Protein AF-N6UUM6-F1 (afdb_monomer_lite)

Sequence (187 aa):
MPLKVKNLVELRNMYAELSRGDLILNSNNFVNPSQNYATLEAERIALGEKILAKNYAPLAQEFLKKGCPKCLRSKMWTLILGADVKPVQIAHFDSLKQNVLQYDLMIDKLIIKDINLTASNDDQYFVFEDVLYQVMMCFSRDSDILKQLPNQPAFLQVGLKGRPNTAENTLVFPPSGVIPFHGFTMY

Structure (mmCIF, N/CA/C/O backbone):
data_AF-N6UUM6-F1
#
_entry.id   AF-N6UUM6-F1
#
loop_
_atom_site.group_PDB
_atom_site.id
_atom_site.type_symbol
_atom_site.label_atom_id
_atom_site.label_alt_id
_atom_site.label_comp_id
_atom_site.label_asym_id
_atom_site.label_entity_id
_atom_site.label_seq_id
_atom_site.pdbx_PDB_ins_code
_atom_site.Cartn_x
_atom_site.Cartn_y
_atom_site.Cartn_z
_atom_site.occupancy
_atom_site.B_iso_or_equiv
_atom_site.auth_seq_id
_atom_site.auth_comp_id
_atom_site.auth_asym_id
_atom_site.auth_atom_id
_atom_site.pdbx_PDB_model_num
ATOM 1 N N . MET A 1 1 ? 5.215 -12.882 17.646 1.00 45.41 1 MET A N 1
ATOM 2 C CA . MET A 1 1 ? 6.443 -13.594 17.220 1.00 45.41 1 MET A CA 1
ATOM 3 C C . MET A 1 1 ? 7.149 -12.756 16.165 1.00 45.41 1 MET A C 1
ATOM 5 O O . MET A 1 1 ? 6.448 -12.299 15.267 1.00 45.41 1 MET A O 1
ATOM 9 N N . PRO A 1 2 ? 8.470 -12.527 16.254 1.00 52.94 2 PRO A N 1
ATOM 10 C CA . PRO A 1 2 ? 9.203 -11.863 15.181 1.00 52.94 2 PRO A CA 1
ATOM 11 C C . PRO A 1 2 ? 9.117 -12.715 13.907 1.00 52.94 2 PRO A C 1
ATOM 13 O O . PRO A 1 2 ? 9.275 -13.935 13.961 1.00 52.94 2 PRO A O 1
ATOM 16 N N . LEU A 1 3 ? 8.817 -12.077 12.773 1.00 56.06 3 LEU A N 1
ATOM 17 C CA . LEU A 1 3 ? 8.861 -12.718 11.459 1.00 56.06 3 LEU A CA 1
ATOM 18 C C . LEU A 1 3 ? 10.250 -13.345 11.275 1.00 56.06 3 LEU A C 1
ATOM 20 O O . LEU A 1 3 ? 11.259 -12.716 11.591 1.00 56.06 3 LEU A O 1
ATOM 24 N N . LYS A 1 4 ? 10.323 -14.587 10.785 1.00 77.88 4 LYS A N 1
ATOM 25 C CA . LYS A 1 4 ? 11.609 -15.228 10.486 1.00 77.88 4 LYS A CA 1
ATOM 26 C C . LYS A 1 4 ? 12.225 -14.530 9.271 1.00 77.88 4 LYS A C 1
ATOM 28 O O . LYS A 1 4 ? 11.899 -14.858 8.133 1.00 77.88 4 LYS A O 1
ATOM 33 N N . VAL A 1 5 ? 13.079 -13.544 9.520 1.00 83.56 5 VAL A N 1
ATOM 34 C CA . VAL A 1 5 ? 13.786 -12.801 8.472 1.00 83.56 5 VAL A CA 1
ATOM 35 C C . VAL A 1 5 ? 15.093 -13.517 8.149 1.00 83.56 5 VAL A C 1
ATOM 37 O O . VAL A 1 5 ? 15.800 -13.970 9.048 1.00 83.56 5 VAL A O 1
ATOM 40 N N . LYS A 1 6 ? 15.400 -13.631 6.854 1.00 90.50 6 LYS A N 1
ATOM 41 C CA . LYS A 1 6 ? 16.667 -14.194 6.383 1.00 90.50 6 LYS A CA 1
ATOM 42 C C . LYS A 1 6 ? 17.833 -13.320 6.835 1.00 90.50 6 LYS A C 1
ATOM 44 O O . LYS A 1 6 ? 17.758 -12.095 6.741 1.00 90.50 6 LYS A O 1
ATOM 49 N N . ASN A 1 7 ? 18.921 -13.938 7.278 1.00 92.50 7 ASN A N 1
ATOM 50 C CA . ASN A 1 7 ? 20.154 -13.206 7.552 1.00 92.50 7 ASN A CA 1
ATOM 51 C C . ASN A 1 7 ? 20.833 -12.762 6.239 1.00 92.50 7 ASN A C 1
ATOM 53 O O . ASN A 1 7 ? 20.462 -13.179 5.140 1.00 92.50 7 ASN A O 1
ATOM 57 N N . LEU A 1 8 ? 21.856 -11.911 6.341 1.00 91.50 8 LEU A N 1
ATOM 58 C CA . LEU A 1 8 ? 22.534 -11.361 5.164 1.00 91.50 8 LEU A CA 1
ATOM 59 C C . LEU A 1 8 ? 23.153 -12.442 4.260 1.00 91.50 8 LEU A C 1
ATOM 61 O O . LEU A 1 8 ? 23.159 -12.288 3.041 1.00 91.50 8 LEU A O 1
ATOM 65 N N . VAL A 1 9 ? 23.669 -13.530 4.836 1.00 94.12 9 VAL A N 1
ATOM 66 C CA . VAL A 1 9 ? 24.275 -14.637 4.078 1.00 94.12 9 VAL A CA 1
ATOM 67 C C . VAL A 1 9 ? 23.201 -15.387 3.294 1.00 94.12 9 VAL A C 1
ATOM 69 O O . VAL A 1 9 ? 23.357 -15.626 2.099 1.00 94.12 9 VAL A O 1
ATOM 72 N N . GLU A 1 10 ? 22.076 -15.686 3.937 1.00 94.12 10 GLU A N 1
ATOM 73 C CA . GLU A 1 10 ? 20.916 -16.307 3.298 1.00 94.12 10 GLU A CA 1
ATOM 74 C C . GLU A 1 10 ? 20.353 -15.430 2.171 1.00 94.12 10 GLU A C 1
ATOM 76 O O . GLU A 1 10 ? 20.007 -15.951 1.112 1.00 94.12 10 GLU A O 1
ATOM 81 N N . LEU A 1 11 ? 20.305 -14.106 2.360 1.00 90.88 11 LEU A N 1
ATOM 82 C CA . LEU A 1 11 ? 19.885 -13.162 1.320 1.00 90.88 11 LEU A CA 1
ATOM 83 C C . LEU A 1 11 ? 20.863 -13.125 0.141 1.00 90.88 11 LEU A C 1
ATOM 85 O O . LEU A 1 11 ? 20.421 -13.156 -1.003 1.00 90.88 11 LEU A O 1
ATOM 89 N N . ARG A 1 12 ? 22.178 -13.103 0.392 1.00 89.69 12 ARG A N 1
ATOM 90 C CA . ARG A 1 12 ? 23.196 -13.153 -0.674 1.00 89.69 12 ARG A CA 1
ATOM 91 C C . ARG A 1 12 ? 23.101 -14.434 -1.495 1.00 89.69 12 ARG A C 1
ATOM 93 O O . ARG A 1 12 ? 23.202 -14.368 -2.712 1.00 89.69 12 ARG A O 1
ATOM 100 N N . ASN A 1 13 ? 22.867 -15.570 -0.842 1.00 91.88 13 ASN A N 1
ATOM 101 C CA . ASN A 1 13 ? 22.680 -16.845 -1.531 1.00 91.88 13 ASN A CA 1
ATOM 102 C C . ASN A 1 13 ? 21.373 -16.865 -2.332 1.00 91.88 13 ASN A C 1
ATOM 104 O O . ASN A 1 13 ? 21.352 -17.350 -3.459 1.00 91.88 13 ASN A O 1
ATOM 108 N N . MET A 1 14 ? 20.293 -16.319 -1.766 1.00 90.12 14 MET A N 1
ATOM 109 C CA . MET A 1 14 ? 18.994 -16.243 -2.435 1.00 90.12 14 MET A CA 1
ATOM 110 C C . MET A 1 14 ? 19.005 -15.318 -3.658 1.00 90.12 14 MET A C 1
ATOM 112 O O . MET A 1 14 ? 18.281 -15.594 -4.606 1.00 90.12 14 MET A O 1
ATOM 116 N N . TYR A 1 15 ? 19.797 -14.243 -3.622 1.00 86.88 15 TYR A N 1
ATOM 117 C CA . TYR A 1 15 ? 19.885 -13.230 -4.677 1.00 86.88 15 TYR A CA 1
ATOM 118 C C . TYR A 1 15 ? 21.262 -13.193 -5.355 1.00 86.88 15 TYR A C 1
ATOM 120 O O . TYR A 1 15 ? 21.732 -12.128 -5.769 1.00 86.88 15 TYR A O 1
ATOM 128 N N . ALA A 1 16 ? 21.933 -14.342 -5.468 1.00 88.88 16 ALA A N 1
ATOM 129 C CA . ALA A 1 16 ? 23.257 -14.446 -6.087 1.00 88.88 16 ALA A CA 1
ATOM 130 C C . ALA A 1 16 ? 23.265 -13.928 -7.538 1.00 88.88 16 ALA A C 1
ATOM 132 O O . ALA A 1 16 ? 24.278 -13.431 -8.035 1.00 88.88 16 ALA A O 1
ATOM 133 N N . GLU A 1 17 ? 22.115 -13.969 -8.214 1.00 84.88 17 GLU A N 1
ATOM 134 C CA . GLU A 1 17 ? 21.938 -13.442 -9.560 1.00 84.88 17 GLU A CA 1
ATOM 135 C C . GLU A 1 17 ? 22.133 -11.923 -9.675 1.00 84.88 17 GLU A C 1
ATOM 137 O O . GLU A 1 17 ? 22.404 -11.435 -10.777 1.00 84.88 17 GLU A O 1
ATOM 142 N N . LEU A 1 18 ? 22.014 -11.181 -8.566 1.00 83.12 18 LEU A N 1
ATOM 143 C CA . LEU A 1 18 ? 22.265 -9.737 -8.522 1.00 83.12 18 LEU A CA 1
ATOM 144 C C . LEU A 1 18 ? 23.763 -9.411 -8.552 1.00 83.12 18 LEU A C 1
ATOM 146 O O . LEU A 1 18 ? 24.144 -8.310 -8.939 1.00 83.12 18 LEU A O 1
ATOM 150 N N . SER A 1 19 ? 24.630 -10.365 -8.204 1.00 82.19 19 SER A N 1
ATOM 151 C CA . SER A 1 19 ? 26.088 -10.181 -8.203 1.00 82.19 19 SER A CA 1
ATOM 152 C C . SER A 1 19 ? 26.726 -10.282 -9.595 1.00 82.19 19 SER A C 1
ATOM 154 O O . SER A 1 19 ? 27.943 -10.179 -9.716 1.00 82.19 19 SER A O 1
ATOM 156 N N . ARG A 1 20 ? 25.930 -10.459 -10.659 1.00 81.56 20 ARG A N 1
ATOM 157 C CA . ARG A 1 20 ? 26.410 -10.638 -12.044 1.00 81.56 20 ARG A CA 1
ATOM 158 C C . ARG A 1 20 ? 26.924 -9.360 -12.721 1.00 81.56 20 ARG A C 1
ATOM 160 O O . ARG A 1 20 ? 27.391 -9.431 -13.850 1.00 81.56 20 ARG A O 1
ATOM 167 N N . GLY A 1 21 ? 26.845 -8.209 -12.052 1.00 73.31 21 GLY A N 1
ATOM 168 C CA . GLY A 1 21 ? 27.275 -6.921 -12.611 1.00 73.31 21 GLY A CA 1
ATOM 169 C C . GLY A 1 21 ? 26.275 -6.296 -13.590 1.00 73.31 21 GLY A C 1
ATOM 170 O O . GLY A 1 21 ? 26.618 -5.348 -14.292 1.00 73.31 21 GLY A O 1
ATOM 171 N N . ASP A 1 22 ? 25.043 -6.811 -13.633 1.00 77.56 22 ASP A N 1
ATOM 172 C CA . ASP A 1 22 ? 23.961 -6.238 -14.431 1.00 77.56 22 ASP A CA 1
ATOM 173 C C . ASP A 1 22 ? 23.650 -4.800 -13.986 1.00 77.56 22 ASP A C 1
ATOM 175 O O . ASP A 1 22 ? 23.674 -4.472 -12.797 1.00 77.56 22 ASP A O 1
ATOM 179 N N . LEU A 1 23 ? 23.279 -3.944 -14.942 1.00 77.94 23 LEU A N 1
ATOM 180 C CA . LEU A 1 23 ? 22.797 -2.602 -14.632 1.00 77.94 23 LEU A CA 1
ATOM 181 C C . LEU A 1 23 ? 21.469 -2.671 -13.862 1.00 77.94 23 LEU A C 1
ATOM 183 O O . LEU A 1 23 ? 20.511 -3.329 -14.280 1.00 77.94 23 LEU A O 1
ATOM 187 N N . ILE A 1 24 ? 21.414 -1.949 -12.744 1.00 82.62 24 ILE A N 1
ATOM 188 C CA . ILE A 1 24 ? 20.246 -1.829 -11.870 1.00 82.62 24 ILE A CA 1
ATOM 189 C C . ILE A 1 24 ? 19.796 -0.370 -11.875 1.00 82.62 24 ILE A C 1
ATOM 191 O O . ILE A 1 24 ? 20.602 0.547 -11.698 1.00 82.62 24 ILE A O 1
ATOM 195 N N . LEU A 1 25 ? 18.496 -0.151 -12.070 1.00 79.62 25 LEU A N 1
ATOM 196 C CA . LEU A 1 25 ? 17.924 1.191 -12.092 1.00 79.62 25 LEU A CA 1
ATOM 197 C C . LEU A 1 25 ? 18.061 1.849 -10.708 1.00 79.62 25 LEU A C 1
ATOM 199 O O . LEU A 1 25 ? 17.628 1.274 -9.711 1.00 79.62 25 LEU A O 1
ATOM 203 N N . ASN A 1 26 ? 18.598 3.071 -10.661 1.00 66.38 26 ASN A N 1
ATOM 204 C CA . ASN A 1 26 ? 18.931 3.816 -9.434 1.00 66.38 26 ASN A CA 1
ATOM 205 C C . ASN A 1 26 ? 20.018 3.172 -8.546 1.00 66.38 26 ASN A C 1
ATOM 207 O O . ASN A 1 26 ? 20.133 3.538 -7.379 1.00 66.38 26 ASN A O 1
ATOM 211 N N . SER A 1 27 ? 20.826 2.235 -9.060 1.00 63.81 27 SER A N 1
ATOM 212 C CA . SER A 1 27 ? 22.074 1.877 -8.374 1.00 63.81 27 SER A CA 1
ATOM 213 C C . SER A 1 27 ? 23.046 3.045 -8.507 1.00 63.81 27 SER A C 1
ATOM 215 O O . SER A 1 27 ? 23.230 3.550 -9.615 1.00 63.81 27 SER A O 1
ATOM 217 N N . ASN A 1 28 ? 23.671 3.466 -7.403 1.00 54.34 28 ASN A N 1
ATOM 218 C CA . ASN A 1 28 ? 24.700 4.514 -7.348 1.00 54.34 28 ASN A CA 1
ATOM 219 C C . ASN A 1 28 ? 26.004 4.060 -8.036 1.00 54.34 28 ASN A C 1
ATOM 221 O O . ASN A 1 28 ? 27.083 4.078 -7.447 1.00 54.34 28 ASN A O 1
ATOM 225 N N . ASN A 1 29 ? 25.916 3.583 -9.275 1.00 54.12 29 ASN A N 1
ATOM 226 C CA . ASN A 1 29 ? 27.075 3.192 -10.049 1.00 54.12 29 ASN A CA 1
ATOM 227 C C . ASN A 1 29 ? 27.743 4.479 -10.538 1.00 54.12 29 ASN A C 1
ATOM 229 O O . ASN A 1 29 ? 27.173 5.219 -11.335 1.00 54.12 29 ASN A O 1
ATOM 233 N N . PHE A 1 30 ? 28.968 4.720 -10.071 1.00 49.69 30 PHE A N 1
ATOM 234 C CA . PHE A 1 30 ? 29.875 5.816 -10.445 1.00 49.69 30 PHE A CA 1
ATOM 235 C C . PHE A 1 30 ? 30.307 5.798 -11.932 1.00 49.69 30 PHE A C 1
ATOM 237 O O . PHE A 1 30 ? 31.363 6.314 -12.291 1.00 49.69 30 PHE A O 1
ATOM 244 N N . VAL A 1 31 ? 29.521 5.183 -12.817 1.00 52.44 31 VAL A N 1
ATOM 245 C CA . VAL A 1 31 ? 29.827 5.001 -14.236 1.00 52.44 31 VAL A CA 1
ATOM 246 C C . VAL A 1 31 ? 28.976 5.985 -15.036 1.00 52.44 31 VAL 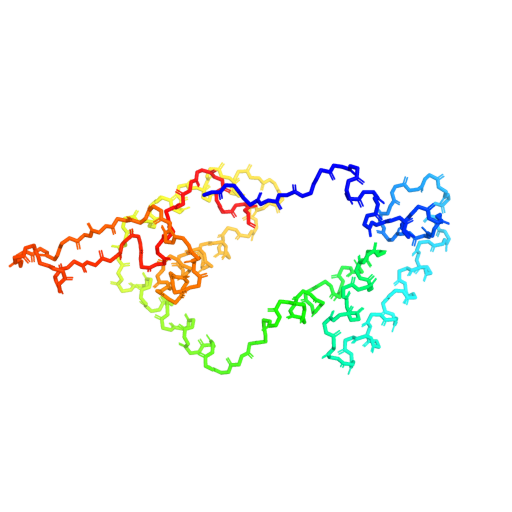A C 1
ATOM 248 O O . VAL A 1 31 ? 27.782 5.766 -15.200 1.00 52.44 31 VAL A O 1
ATOM 251 N N . ASN A 1 32 ? 29.600 7.084 -15.480 1.00 52.38 32 ASN A N 1
ATOM 252 C CA . ASN A 1 32 ? 29.094 8.106 -16.415 1.00 52.38 32 ASN A CA 1
ATOM 253 C C . ASN A 1 32 ? 27.551 8.242 -16.499 1.00 52.38 32 ASN A C 1
ATOM 255 O O . ASN A 1 32 ? 26.918 7.638 -17.371 1.00 52.38 32 ASN A O 1
ATOM 259 N N . PRO A 1 33 ? 26.941 9.082 -15.637 1.00 53.06 33 PRO A N 1
ATOM 260 C CA . PRO A 1 33 ? 25.487 9.159 -15.446 1.00 53.06 33 PRO A CA 1
ATOM 261 C C . PRO A 1 33 ? 24.658 9.609 -16.659 1.00 53.06 33 PRO A C 1
ATOM 263 O O . PRO A 1 33 ? 23.440 9.457 -16.651 1.00 53.06 33 PRO A O 1
ATOM 266 N N . SER A 1 34 ? 25.266 10.203 -17.688 1.00 55.53 34 SER A N 1
ATOM 267 C CA . SER A 1 34 ? 24.529 11.038 -18.645 1.00 55.53 34 SER A CA 1
ATOM 268 C C . SER A 1 34 ? 24.041 10.337 -19.917 1.00 55.53 34 SER A C 1
ATOM 270 O O . SER A 1 34 ? 23.070 10.807 -20.499 1.00 55.53 34 SER A O 1
ATOM 272 N N . GLN A 1 35 ? 24.648 9.227 -20.358 1.00 56.62 35 GLN A N 1
ATOM 273 C CA . GLN A 1 35 ? 24.274 8.593 -21.642 1.00 56.62 35 GLN A CA 1
ATOM 274 C C . GLN A 1 35 ? 23.518 7.266 -21.503 1.00 56.62 35 GLN A C 1
ATOM 276 O O . GLN A 1 35 ? 22.612 6.998 -22.287 1.00 56.62 35 GLN A O 1
ATOM 281 N N . ASN A 1 36 ? 23.822 6.453 -20.488 1.00 64.50 36 ASN A N 1
ATOM 282 C CA . ASN A 1 36 ? 23.231 5.113 -20.369 1.00 64.50 36 ASN A CA 1
ATOM 283 C C . ASN A 1 36 ? 21.982 5.065 -19.481 1.00 64.50 36 ASN A C 1
ATOM 285 O O . ASN A 1 36 ? 21.187 4.136 -19.601 1.00 64.50 36 ASN A O 1
ATOM 289 N N . TYR A 1 37 ? 21.782 6.053 -18.603 1.00 70.50 37 TYR A N 1
ATOM 290 C CA . TYR A 1 37 ? 20.664 6.040 -17.659 1.00 70.50 37 TYR A CA 1
ATOM 291 C C . TYR A 1 37 ? 19.313 6.248 -18.353 1.00 70.50 37 TYR A C 1
ATOM 293 O O . TYR A 1 37 ? 18.390 5.467 -18.137 1.00 70.50 37 TYR A O 1
ATOM 301 N N . ALA A 1 38 ? 19.211 7.258 -19.226 1.00 73.88 38 ALA A N 1
ATOM 302 C CA . ALA A 1 38 ? 17.980 7.545 -19.965 1.00 73.88 38 ALA A CA 1
ATOM 303 C C . ALA A 1 38 ? 17.570 6.366 -20.865 1.00 73.88 38 ALA A C 1
ATOM 305 O O . ALA A 1 38 ? 16.401 5.985 -20.903 1.00 73.88 38 ALA A O 1
ATOM 306 N N . THR A 1 39 ? 18.547 5.742 -21.528 1.00 82.62 39 THR A N 1
ATOM 307 C CA . THR A 1 39 ? 18.341 4.551 -22.360 1.00 82.62 39 THR A CA 1
ATOM 308 C C . THR A 1 39 ? 17.868 3.362 -21.524 1.00 82.62 39 THR A C 1
ATOM 310 O O . THR A 1 39 ? 16.858 2.745 -21.855 1.00 82.62 39 T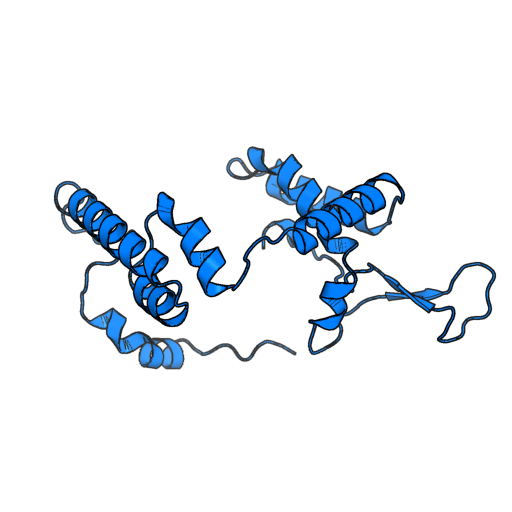HR A O 1
ATOM 313 N N . LEU A 1 40 ? 18.527 3.086 -20.392 1.00 85.44 40 LEU A N 1
ATOM 314 C CA . LEU A 1 40 ? 18.134 2.004 -19.488 1.00 85.44 40 LEU A CA 1
ATOM 315 C C . LEU A 1 40 ? 16.725 2.215 -18.923 1.00 85.44 40 LEU A C 1
ATOM 317 O O . LEU A 1 40 ? 15.938 1.272 -18.867 1.00 85.44 40 LEU A O 1
ATOM 321 N N . GLU A 1 41 ? 16.387 3.434 -18.496 1.00 89.00 41 GLU A N 1
ATOM 322 C CA . GLU A 1 41 ? 15.053 3.739 -17.980 1.00 89.00 41 GLU A CA 1
ATOM 323 C C . GLU A 1 41 ? 13.980 3.521 -19.054 1.00 89.00 41 GLU A C 1
ATOM 325 O O . GLU A 1 41 ? 12.991 2.839 -18.778 1.00 89.00 41 GLU A O 1
ATOM 330 N N . ALA A 1 42 ? 14.202 3.994 -20.285 1.00 90.81 42 ALA A N 1
ATOM 331 C CA . ALA A 1 42 ? 13.285 3.779 -21.405 1.00 90.81 42 ALA A CA 1
ATOM 332 C C . ALA A 1 42 ? 13.097 2.286 -21.738 1.00 90.81 42 ALA A C 1
ATOM 334 O O . ALA A 1 42 ? 11.963 1.820 -21.881 1.00 90.81 42 ALA A O 1
ATOM 335 N N . GLU A 1 43 ? 14.182 1.507 -21.789 1.00 91.75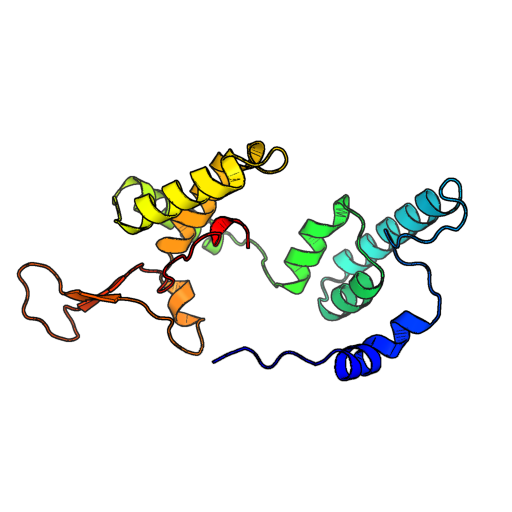 43 GLU A N 1
ATOM 336 C CA . GLU A 1 43 ? 14.121 0.052 -21.985 1.00 91.75 43 GLU A CA 1
ATOM 337 C C . GLU A 1 43 ? 13.341 -0.643 -20.863 1.00 91.75 43 GLU A C 1
ATOM 339 O O . GLU A 1 43 ? 12.508 -1.522 -21.120 1.00 91.75 43 GLU A O 1
ATOM 344 N N . ARG A 1 44 ? 13.567 -0.232 -19.607 1.00 93.50 44 ARG A N 1
ATOM 345 C CA . ARG A 1 44 ? 12.832 -0.768 -18.455 1.00 93.50 44 ARG A CA 1
ATOM 346 C C . ARG A 1 44 ? 11.354 -0.400 -18.492 1.00 93.50 44 ARG A C 1
ATOM 348 O O . ARG A 1 44 ? 10.546 -1.237 -18.090 1.00 93.50 44 ARG A O 1
ATOM 355 N N . ILE A 1 45 ? 10.992 0.794 -18.965 1.00 95.69 45 ILE A N 1
ATOM 356 C CA . ILE A 1 45 ? 9.589 1.186 -19.158 1.00 95.69 45 ILE A CA 1
ATOM 357 C C . ILE A 1 45 ? 8.936 0.259 -20.189 1.00 95.69 45 ILE A C 1
ATOM 359 O O . ILE A 1 45 ? 7.956 -0.412 -19.864 1.00 95.69 45 ILE A O 1
ATOM 363 N N . ALA A 1 46 ? 9.531 0.126 -21.378 1.00 96.38 46 ALA A N 1
ATOM 364 C CA . ALA A 1 46 ? 8.984 -0.705 -22.453 1.00 96.38 46 ALA A CA 1
ATOM 365 C C . ALA A 1 46 ? 8.856 -2.188 -22.054 1.00 96.38 46 ALA A C 1
ATOM 367 O O . ALA A 1 46 ? 7.871 -2.855 -22.382 1.00 96.38 46 ALA A O 1
ATOM 368 N N . LEU A 1 47 ? 9.839 -2.730 -21.328 1.00 95.94 47 LEU A N 1
ATOM 369 C CA . LEU A 1 47 ? 9.759 -4.089 -20.791 1.00 95.94 47 LEU A CA 1
ATOM 370 C C . LEU A 1 47 ? 8.677 -4.208 -19.709 1.00 95.94 47 LEU A C 1
ATOM 372 O O . LEU A 1 47 ? 7.916 -5.175 -19.709 1.00 95.94 47 LEU A O 1
ATOM 376 N N . GLY A 1 48 ? 8.601 -3.239 -18.797 1.00 96.69 48 GLY A N 1
ATOM 377 C CA . GLY A 1 48 ? 7.627 -3.234 -17.712 1.00 96.69 48 GLY A CA 1
ATOM 378 C C . GLY A 1 48 ? 6.184 -3.203 -18.219 1.00 96.69 48 GLY A C 1
ATOM 379 O O . GLY A 1 48 ? 5.349 -3.950 -17.714 1.00 96.69 48 GLY A O 1
ATOM 380 N N . GLU A 1 49 ? 5.897 -2.438 -19.271 1.00 97.75 49 GLU A N 1
ATOM 381 C CA . GLU A 1 49 ? 4.579 -2.429 -19.921 1.00 97.75 49 GLU A CA 1
ATOM 382 C C . GLU A 1 49 ? 4.200 -3.801 -20.496 1.00 97.75 49 GLU A C 1
ATOM 384 O O . GLU A 1 49 ? 3.087 -4.281 -20.273 1.00 97.75 49 GLU A O 1
ATOM 389 N N . LYS A 1 50 ? 5.144 -4.493 -21.151 1.00 97.81 50 LYS A N 1
ATOM 390 C CA . LYS A 1 50 ? 4.926 -5.865 -21.650 1.00 97.81 50 LYS A CA 1
ATOM 391 C C . LYS A 1 50 ? 4.658 -6.862 -20.522 1.00 97.81 50 LYS A C 1
ATOM 393 O O . LYS A 1 50 ? 3.924 -7.828 -20.721 1.00 97.81 50 LYS A O 1
ATOM 398 N N . ILE A 1 51 ? 5.267 -6.664 -19.355 1.00 96.69 51 ILE A N 1
ATOM 399 C CA . ILE A 1 51 ? 5.060 -7.520 -18.180 1.00 96.69 51 ILE A CA 1
ATOM 400 C C . ILE A 1 51 ? 3.692 -7.263 -17.556 1.00 96.69 51 ILE A C 1
ATOM 402 O O . ILE A 1 51 ? 2.978 -8.221 -17.266 1.00 96.69 51 ILE A O 1
ATOM 406 N N . LEU A 1 52 ? 3.298 -5.996 -17.416 1.00 97.06 52 LEU A N 1
ATOM 407 C CA . LEU A 1 52 ? 1.967 -5.627 -16.930 1.00 97.06 52 LEU A CA 1
ATOM 408 C C . LEU A 1 52 ? 0.867 -6.198 -17.832 1.00 97.06 52 LEU A C 1
ATOM 410 O O . LEU A 1 52 ? -0.105 -6.747 -17.323 1.00 97.06 52 LEU A O 1
ATOM 414 N N . ALA A 1 53 ? 1.058 -6.172 -19.155 1.00 97.12 53 ALA A N 1
ATOM 415 C CA . ALA A 1 53 ? 0.114 -6.752 -20.112 1.00 97.12 53 ALA A CA 1
ATOM 416 C C . ALA A 1 53 ? -0.097 -8.269 -19.936 1.00 97.12 53 ALA A C 1
ATOM 418 O O . ALA A 1 53 ? -1.145 -8.790 -20.309 1.00 97.12 53 ALA A O 1
ATOM 419 N N . LYS A 1 54 ? 0.874 -8.988 -19.357 1.00 96.38 54 LYS A N 1
ATOM 420 C CA . LYS A 1 54 ? 0.750 -10.426 -19.066 1.00 96.38 54 LYS A CA 1
ATOM 421 C C . LYS A 1 54 ? -0.042 -10.723 -17.792 1.00 96.38 54 LYS A C 1
ATOM 423 O O . LYS A 1 54 ? -0.405 -11.877 -17.594 1.00 96.38 54 LYS A O 1
ATOM 428 N N . ASN A 1 55 ? -0.267 -9.723 -16.934 1.00 94.56 55 ASN A N 1
ATOM 429 C CA . ASN A 1 55 ? -0.999 -9.848 -15.672 1.00 94.56 55 ASN A CA 1
ATOM 430 C C . ASN A 1 55 ? -0.549 -11.048 -14.807 1.00 94.56 55 ASN A C 1
ATOM 432 O O . ASN A 1 55 ? -1.364 -11.805 -14.285 1.00 94.56 55 ASN A O 1
ATOM 436 N N . TYR A 1 56 ? 0.769 -11.260 -14.697 1.00 95.81 56 TYR A N 1
ATOM 437 C CA . TYR A 1 56 ? 1.345 -12.419 -14.011 1.00 95.81 56 TYR A CA 1
ATOM 438 C C . TYR A 1 56 ? 2.382 -11.991 -12.967 1.00 95.81 56 TYR A C 1
ATOM 440 O O . TYR A 1 56 ? 3.511 -11.620 -13.302 1.00 95.81 56 TYR A O 1
ATOM 448 N N . ALA A 1 57 ? 1.996 -12.052 -11.688 1.00 95.38 57 ALA A N 1
ATOM 449 C CA . ALA A 1 57 ? 2.780 -11.534 -10.565 1.00 95.38 57 ALA A CA 1
ATOM 450 C C . ALA A 1 57 ? 4.218 -12.088 -10.457 1.00 95.38 57 ALA A C 1
ATOM 452 O O . ALA A 1 57 ? 5.126 -11.283 -10.243 1.00 95.38 57 ALA A O 1
ATOM 453 N N . PRO A 1 58 ? 4.499 -13.392 -10.673 1.00 95.38 58 PRO A N 1
ATOM 454 C CA . PRO A 1 58 ? 5.873 -13.903 -10.620 1.00 95.38 58 PRO A CA 1
ATOM 455 C C . PRO A 1 58 ? 6.811 -13.236 -11.634 1.00 95.38 58 PRO A C 1
ATOM 457 O O . PRO A 1 58 ? 7.977 -12.987 -11.338 1.00 95.38 58 PRO A O 1
ATOM 460 N N . LEU A 1 59 ? 6.303 -12.867 -12.815 1.00 95.19 59 LEU A N 1
ATOM 461 C CA . LEU A 1 59 ? 7.105 -12.160 -13.814 1.00 95.19 59 LEU A CA 1
ATOM 462 C C . LEU A 1 59 ? 7.411 -10.718 -13.384 1.00 95.19 59 LEU A C 1
ATOM 464 O O . LEU A 1 59 ? 8.513 -10.222 -13.620 1.00 95.19 59 LEU A O 1
ATOM 468 N N . ALA A 1 60 ? 6.455 -10.057 -12.728 1.00 95.81 60 ALA A N 1
ATOM 469 C CA . ALA A 1 60 ? 6.667 -8.737 -12.144 1.00 95.81 60 ALA A CA 1
ATOM 470 C C . ALA A 1 60 ? 7.704 -8.781 -11.010 1.00 95.81 60 ALA A C 1
ATOM 472 O O . ALA A 1 60 ? 8.575 -7.914 -10.957 1.00 95.81 60 ALA A O 1
ATOM 473 N N . GLN A 1 61 ? 7.682 -9.813 -10.160 1.00 94.06 61 GLN A N 1
ATOM 474 C CA . GLN A 1 61 ? 8.686 -10.000 -9.104 1.00 94.06 61 GLN A CA 1
ATOM 475 C C . GLN A 1 61 ? 10.104 -10.123 -9.680 1.00 94.06 61 GLN A C 1
ATOM 477 O O . GLN A 1 61 ? 11.003 -9.407 -9.238 1.00 94.06 61 GLN A O 1
ATOM 482 N N . GLU A 1 62 ? 10.299 -10.953 -10.711 1.00 92.00 62 GLU A N 1
ATOM 483 C CA . GLU A 1 62 ? 11.595 -11.071 -11.397 1.00 92.00 62 GLU A CA 1
ATOM 484 C C . GLU A 1 62 ? 12.045 -9.745 -12.027 1.00 92.00 62 GLU A C 1
ATOM 486 O O . GLU A 1 62 ? 13.220 -9.380 -11.961 1.00 92.00 62 GLU A O 1
ATOM 491 N N . PHE A 1 63 ? 11.115 -8.977 -12.596 1.00 93.12 63 PHE A N 1
ATOM 492 C CA . PHE A 1 63 ? 11.414 -7.654 -13.139 1.00 93.12 63 PHE A CA 1
ATOM 493 C C . PHE A 1 63 ? 11.866 -6.660 -12.066 1.00 93.12 63 PHE A C 1
ATOM 495 O O . PHE A 1 63 ? 12.831 -5.923 -12.293 1.00 93.12 63 PHE A O 1
ATOM 502 N N . LEU A 1 64 ? 11.211 -6.641 -10.902 1.00 92.75 64 LEU A N 1
ATOM 503 C CA . LEU A 1 64 ? 11.510 -5.693 -9.826 1.00 92.75 64 LEU A CA 1
ATOM 504 C C . LEU A 1 64 ? 12.896 -5.888 -9.199 1.00 92.75 64 LEU A C 1
ATOM 506 O O . LEU A 1 64 ? 13.443 -4.921 -8.669 1.00 92.75 64 LEU A O 1
ATOM 510 N N . LYS A 1 65 ? 13.508 -7.074 -9.324 1.00 89.12 65 LYS A N 1
ATOM 511 C CA . LYS A 1 65 ? 14.874 -7.351 -8.836 1.00 89.12 65 LYS A CA 1
ATOM 512 C C . LYS A 1 65 ? 15.930 -6.374 -9.372 1.00 89.12 65 LYS A C 1
ATOM 514 O O . LYS A 1 65 ? 16.938 -6.144 -8.716 1.00 89.12 65 LYS A O 1
ATOM 519 N N . LYS A 1 66 ? 15.701 -5.787 -10.553 1.00 87.88 66 LYS A N 1
ATOM 520 C CA . LYS A 1 66 ? 16.612 -4.825 -11.211 1.00 87.88 66 LYS A CA 1
ATOM 521 C C . LYS A 1 66 ? 16.128 -3.369 -11.131 1.00 87.88 66 LYS A C 1
ATOM 523 O O . LYS A 1 66 ? 16.623 -2.506 -11.859 1.00 87.88 66 LYS A O 1
ATOM 528 N N . GLY A 1 67 ? 15.161 -3.094 -10.258 1.00 88.31 67 GLY A N 1
ATOM 529 C CA . GLY A 1 67 ? 14.545 -1.782 -10.093 1.00 88.31 67 GLY A CA 1
ATOM 530 C C . GLY A 1 67 ? 13.378 -1.523 -11.052 1.00 88.31 67 GLY A C 1
ATOM 531 O O . GLY A 1 67 ? 13.186 -2.198 -12.067 1.00 88.31 67 GLY A O 1
ATOM 532 N N . CYS A 1 68 ? 12.575 -0.518 -10.704 1.00 92.25 68 CYS A N 1
ATOM 533 C CA . CYS A 1 68 ? 11.336 -0.165 -11.393 1.00 92.25 68 CYS A CA 1
ATOM 534 C C . CYS A 1 68 ? 11.275 1.341 -11.676 1.00 92.25 68 CYS A C 1
ATOM 536 O O . CYS A 1 68 ? 11.488 2.126 -10.742 1.00 92.25 68 CYS A O 1
ATOM 538 N N . PRO A 1 69 ? 10.968 1.754 -12.919 1.00 93.25 69 PRO A N 1
ATOM 539 C CA . PRO A 1 69 ? 10.705 3.151 -13.247 1.00 93.25 69 PRO A CA 1
ATOM 540 C C . PRO A 1 69 ? 9.582 3.740 -12.387 1.00 93.25 69 PRO A C 1
ATOM 542 O O . PRO A 1 69 ? 8.602 3.058 -12.072 1.00 93.25 69 PRO A O 1
ATOM 545 N N . LYS A 1 70 ? 9.695 5.028 -12.031 1.00 91.94 70 LYS A N 1
ATOM 546 C CA . LYS A 1 70 ? 8.719 5.726 -11.166 1.00 91.94 70 LYS A CA 1
ATOM 547 C C . LYS A 1 70 ? 7.283 5.593 -11.678 1.00 91.94 70 LYS A C 1
ATOM 549 O O . LYS A 1 70 ? 6.400 5.251 -10.897 1.00 91.94 70 LYS A O 1
ATOM 554 N N . CYS A 1 71 ? 7.077 5.774 -12.979 1.00 94.50 71 CYS A N 1
ATOM 555 C CA . CYS A 1 71 ? 5.765 5.725 -13.628 1.00 94.50 71 CYS A CA 1
ATOM 556 C C . CYS A 1 71 ? 5.091 4.339 -13.615 1.00 94.50 71 CYS A C 1
ATOM 558 O O . CYS A 1 71 ? 3.880 4.257 -13.807 1.00 94.50 71 CYS A O 1
ATOM 560 N N . LEU A 1 72 ? 5.843 3.256 -13.382 1.00 96.38 72 LEU A N 1
ATOM 561 C CA . LEU A 1 72 ? 5.314 1.888 -13.373 1.00 96.38 72 LEU A CA 1
ATOM 562 C C . LEU A 1 72 ? 5.138 1.310 -11.967 1.00 96.38 72 LEU A C 1
ATOM 564 O O . LEU A 1 72 ? 4.492 0.270 -11.828 1.00 96.38 72 LEU A O 1
ATOM 568 N N . ARG A 1 73 ? 5.690 1.954 -10.926 1.00 94.50 73 ARG A N 1
ATOM 569 C CA . ARG A 1 73 ? 5.688 1.405 -9.560 1.00 94.50 73 ARG A CA 1
ATOM 570 C C . ARG A 1 73 ? 4.283 1.052 -9.087 1.00 94.50 73 ARG A C 1
ATOM 572 O O . ARG A 1 73 ? 4.075 -0.099 -8.726 1.00 94.50 73 ARG A O 1
ATOM 579 N N . SER A 1 74 ? 3.331 1.984 -9.136 1.00 94.88 74 SER A N 1
ATOM 580 C CA . SER A 1 74 ? 1.966 1.742 -8.642 1.00 94.88 74 SER A CA 1
ATOM 581 C C . SER A 1 74 ? 1.346 0.490 -9.268 1.00 94.88 74 SER A C 1
ATOM 583 O O . SER A 1 74 ? 0.964 -0.426 -8.551 1.00 94.88 74 SER A O 1
ATOM 585 N N . LYS A 1 75 ? 1.373 0.387 -10.601 1.00 95.81 75 LYS A N 1
ATOM 586 C CA . LYS A 1 75 ? 0.828 -0.757 -11.349 1.00 95.81 75 LYS A CA 1
ATOM 587 C C . LYS A 1 75 ? 1.521 -2.079 -11.002 1.00 95.81 75 LYS A C 1
ATOM 589 O O . LYS A 1 75 ? 0.856 -3.099 -10.854 1.00 95.81 75 LYS A O 1
ATOM 594 N N . MET A 1 76 ? 2.849 -2.071 -10.861 1.00 96.38 76 MET A N 1
ATOM 595 C CA . MET A 1 76 ? 3.615 -3.273 -10.504 1.00 96.38 76 MET A CA 1
ATOM 596 C C . MET A 1 76 ? 3.289 -3.762 -9.091 1.00 96.38 76 MET A C 1
ATOM 598 O O . MET A 1 76 ? 3.116 -4.960 -8.883 1.00 96.38 76 MET A O 1
ATOM 602 N N . TRP A 1 77 ? 3.184 -2.844 -8.127 1.00 94.88 77 TRP A N 1
ATOM 603 C CA . TRP A 1 77 ? 2.818 -3.181 -6.751 1.00 94.88 77 TRP A CA 1
ATOM 604 C C . TRP A 1 77 ? 1.372 -3.675 -6.657 1.00 94.88 77 TRP A C 1
ATOM 606 O O . TRP A 1 77 ? 1.138 -4.688 -6.004 1.00 94.88 77 TRP A O 1
ATOM 616 N N . THR A 1 78 ? 0.431 -3.048 -7.374 1.00 95.31 78 THR A N 1
ATOM 617 C CA . THR A 1 78 ? -0.952 -3.540 -7.484 1.00 95.31 78 THR A CA 1
ATOM 618 C C . THR A 1 78 ? -0.991 -4.986 -7.980 1.00 95.31 78 THR A C 1
ATOM 620 O O . THR A 1 78 ? -1.637 -5.822 -7.351 1.00 95.31 78 THR A O 1
ATOM 623 N N . LEU A 1 79 ? -0.243 -5.302 -9.044 1.00 95.94 79 LEU A N 1
ATOM 624 C CA . LEU A 1 79 ? -0.166 -6.655 -9.600 1.00 95.94 79 LEU A CA 1
ATOM 625 C C . LEU A 1 79 ? 0.421 -7.670 -8.606 1.00 95.94 79 LEU A C 1
ATOM 627 O O . LEU A 1 79 ? -0.103 -8.771 -8.462 1.00 95.94 79 LEU A O 1
ATOM 631 N N . ILE A 1 80 ? 1.512 -7.323 -7.920 1.00 95.94 80 ILE A N 1
ATOM 632 C CA . ILE A 1 80 ? 2.200 -8.253 -7.008 1.00 95.94 80 ILE A CA 1
ATOM 633 C C . ILE A 1 80 ? 1.392 -8.513 -5.740 1.00 95.94 80 ILE A C 1
ATOM 635 O O . ILE A 1 80 ? 1.389 -9.638 -5.244 1.00 95.94 80 ILE A O 1
ATOM 639 N N . LEU A 1 81 ? 0.718 -7.486 -5.224 1.00 93.19 81 LEU A N 1
ATOM 640 C CA . LEU A 1 81 ? -0.123 -7.598 -4.036 1.00 93.19 81 LEU A CA 1
ATOM 641 C C . LEU A 1 81 ? -1.511 -8.175 -4.348 1.00 93.19 81 LEU A C 1
ATOM 643 O O . LEU A 1 81 ? -2.256 -8.477 -3.422 1.00 93.19 81 LEU A O 1
ATOM 647 N N . GLY A 1 82 ? -1.874 -8.317 -5.629 1.00 93.19 82 GLY A N 1
ATOM 648 C CA . GLY A 1 82 ? -3.230 -8.695 -6.033 1.00 93.19 82 GLY A CA 1
ATOM 649 C C . GLY A 1 82 ? -4.275 -7.667 -5.590 1.00 93.19 82 GLY A C 1
ATOM 650 O O . GLY A 1 82 ? -5.406 -8.026 -5.266 1.00 93.19 82 GLY A O 1
ATOM 651 N N . ALA A 1 83 ? -3.885 -6.392 -5.530 1.00 91.81 83 ALA A N 1
ATOM 652 C CA . ALA A 1 83 ? -4.665 -5.304 -4.943 1.00 91.81 83 ALA A CA 1
ATOM 653 C C . ALA A 1 83 ? -5.599 -4.627 -5.963 1.00 91.81 83 ALA A C 1
ATOM 655 O O . ALA A 1 83 ? -5.732 -3.402 -5.984 1.00 91.81 83 ALA A O 1
ATOM 656 N N . ASP A 1 84 ? -6.223 -5.414 -6.842 1.00 90.81 84 ASP A N 1
ATOM 657 C CA . ASP A 1 84 ? -7.163 -4.894 -7.834 1.00 90.81 84 ASP A CA 1
ATOM 658 C C . ASP A 1 84 ? -8.394 -4.289 -7.154 1.00 90.81 84 ASP A C 1
ATOM 660 O O . ASP A 1 84 ? -9.110 -4.947 -6.390 1.00 90.81 84 ASP A O 1
ATOM 664 N N . VAL A 1 85 ? -8.675 -3.029 -7.478 1.00 92.38 85 VAL A N 1
ATOM 665 C CA . VAL A 1 85 ? -9.828 -2.304 -6.944 1.00 92.38 85 VAL A CA 1
ATOM 666 C C . VAL A 1 85 ? -11.068 -2.681 -7.751 1.00 92.38 85 VAL A C 1
ATOM 668 O O . VAL A 1 85 ? -11.223 -2.265 -8.899 1.00 92.38 85 VAL A O 1
ATOM 671 N N . LYS A 1 86 ? -11.966 -3.472 -7.156 1.00 95.25 86 LYS A N 1
ATOM 672 C CA . LYS A 1 86 ? -13.270 -3.821 -7.744 1.00 95.25 86 LYS A CA 1
ATOM 673 C C . LYS A 1 86 ? -14.379 -2.989 -7.078 1.00 95.25 86 LYS A C 1
ATOM 675 O O . LYS A 1 86 ? -14.158 -2.401 -6.017 1.00 95.25 86 LYS A O 1
ATOM 680 N N . PRO A 1 87 ? -15.599 -2.954 -7.649 1.00 97.44 87 PRO A N 1
ATOM 681 C CA . PRO A 1 87 ? -16.702 -2.164 -7.093 1.00 97.44 87 PRO A CA 1
ATOM 682 C C . PRO A 1 87 ? -17.034 -2.491 -5.632 1.00 97.44 87 PRO A C 1
ATOM 684 O O . PRO A 1 87 ? -17.411 -1.606 -4.872 1.00 97.44 87 PRO A O 1
ATOM 687 N N . VAL A 1 88 ? -16.843 -3.750 -5.221 1.00 96.25 88 VAL A N 1
ATOM 688 C CA . VAL A 1 88 ? -17.063 -4.188 -3.835 1.00 96.25 88 VAL A CA 1
ATOM 689 C C . VAL A 1 88 ? -16.080 -3.513 -2.874 1.00 96.25 88 VAL A C 1
ATOM 691 O O . VAL A 1 88 ? -16.504 -3.047 -1.822 1.00 96.25 88 VAL A O 1
ATOM 694 N N . GLN A 1 89 ? -14.794 -3.403 -3.232 1.00 94.75 89 GLN A N 1
ATOM 695 C CA . GLN A 1 89 ? -13.802 -2.704 -2.407 1.00 94.75 89 GLN A CA 1
ATOM 696 C C . GLN A 1 89 ? -14.101 -1.206 -2.308 1.00 94.75 89 GLN A C 1
ATOM 698 O O . GLN A 1 89 ? -13.943 -0.634 -1.235 1.00 94.75 89 GLN A O 1
ATOM 703 N N . ILE A 1 90 ? -14.565 -0.580 -3.396 1.00 96.62 90 ILE A N 1
ATOM 704 C CA . ILE A 1 90 ? -14.954 0.840 -3.389 1.00 96.62 90 ILE A CA 1
ATOM 705 C C . ILE A 1 90 ? -16.118 1.057 -2.419 1.00 96.62 90 ILE A C 1
ATOM 707 O O . ILE A 1 90 ? -16.011 1.878 -1.513 1.00 96.62 90 ILE A O 1
ATOM 711 N N . ALA A 1 91 ? -17.188 0.266 -2.547 1.00 97.75 91 ALA A N 1
ATOM 712 C CA . ALA A 1 91 ? -18.349 0.357 -1.663 1.00 97.75 91 ALA A CA 1
ATOM 713 C C . ALA A 1 91 ? -17.986 0.082 -0.192 1.00 97.75 91 ALA A C 1
ATOM 715 O O . ALA A 1 91 ? -18.489 0.749 0.713 1.00 97.75 91 ALA A O 1
ATOM 716 N N . HIS A 1 92 ? -17.086 -0.874 0.052 1.00 96.56 92 HIS A N 1
ATOM 717 C CA . HIS A 1 92 ? -16.581 -1.157 1.391 1.00 96.56 92 HIS A CA 1
ATOM 718 C C . HIS A 1 92 ? -15.806 0.037 1.966 1.00 96.56 92 HIS A C 1
ATOM 720 O O . HIS A 1 92 ? -16.107 0.490 3.070 1.00 96.56 92 HIS A O 1
ATOM 726 N N . PHE A 1 93 ? -14.874 0.610 1.200 1.00 96.81 93 PHE A N 1
ATOM 727 C CA . PHE A 1 93 ? -14.116 1.789 1.617 1.00 96.81 93 PHE A CA 1
ATOM 728 C C . PHE A 1 93 ? -15.017 3.013 1.845 1.00 96.81 93 PHE A C 1
ATOM 730 O O . PHE A 1 93 ? -14.820 3.762 2.802 1.00 96.81 93 PHE A O 1
ATOM 737 N N . ASP A 1 94 ? -16.054 3.193 1.027 1.00 97.88 94 ASP A N 1
ATOM 738 C CA . ASP A 1 94 ? -17.063 4.233 1.237 1.00 97.88 94 ASP A CA 1
ATOM 739 C C . ASP A 1 94 ? -17.825 4.040 2.553 1.00 97.88 94 ASP A C 1
ATOM 741 O O . ASP A 1 94 ? -18.006 5.005 3.299 1.00 97.88 94 ASP A O 1
ATOM 745 N N . SER A 1 95 ? -18.200 2.804 2.894 1.00 97.88 95 SER A N 1
ATOM 746 C CA . SER A 1 95 ? -18.801 2.496 4.196 1.00 97.88 95 SER A CA 1
ATOM 747 C C . SER A 1 95 ? -17.850 2.791 5.360 1.00 97.88 95 SER A C 1
ATOM 749 O O . SER A 1 95 ? -18.299 3.291 6.392 1.00 97.88 95 SER A O 1
ATOM 751 N N . LEU A 1 96 ? -16.550 2.511 5.217 1.00 97.75 96 LEU A N 1
ATOM 752 C CA . LEU A 1 96 ? -15.555 2.845 6.242 1.00 97.75 96 LEU A CA 1
ATOM 753 C C . LEU A 1 96 ? -15.452 4.359 6.439 1.00 97.75 96 LEU A C 1
ATOM 755 O O . LEU A 1 96 ? -15.468 4.816 7.581 1.00 97.75 96 LEU A O 1
ATOM 759 N N . LYS A 1 97 ? -15.441 5.145 5.355 1.00 97.75 97 LYS A N 1
ATOM 760 C CA . LYS A 1 97 ? -15.476 6.615 5.442 1.00 97.75 97 LYS A CA 1
ATOM 761 C C . LYS A 1 97 ? -16.715 7.110 6.190 1.00 97.75 97 LYS A C 1
ATOM 763 O O . LYS A 1 97 ? -16.587 7.978 7.047 1.00 97.75 97 LYS A O 1
ATOM 768 N N . GLN A 1 98 ? -17.895 6.544 5.924 1.00 97.88 98 GLN A N 1
ATOM 769 C CA . GLN A 1 98 ? -19.106 6.906 6.675 1.00 97.88 98 GLN A CA 1
ATOM 770 C C . GLN A 1 98 ? -18.972 6.584 8.169 1.00 97.88 98 GLN A C 1
ATOM 772 O O . GLN A 1 98 ? -19.321 7.415 9.002 1.00 97.88 98 GLN A O 1
ATOM 777 N N . ASN A 1 99 ? -18.385 5.436 8.522 1.00 96.44 99 ASN A N 1
ATOM 778 C CA . ASN A 1 99 ? -18.128 5.085 9.921 1.00 96.44 99 ASN A CA 1
ATOM 779 C C . ASN A 1 99 ? -17.157 6.056 10.605 1.00 96.44 99 ASN A C 1
ATOM 781 O O . ASN A 1 99 ? -17.355 6.378 11.774 1.00 96.44 99 ASN A O 1
ATOM 785 N N . VAL A 1 100 ? -16.125 6.531 9.897 1.00 96.81 100 VAL A N 1
ATOM 786 C CA . VAL A 1 100 ? -15.204 7.562 10.410 1.00 96.81 100 VAL A CA 1
ATOM 787 C C . VAL A 1 100 ? -15.963 8.851 10.734 1.00 96.81 100 VAL A C 1
ATOM 789 O O . VAL A 1 100 ? -15.738 9.439 11.784 1.00 96.81 100 VAL A O 1
ATOM 792 N N . LEU A 1 101 ? -16.887 9.271 9.864 1.00 95.94 101 LEU A N 1
ATOM 793 C CA . LEU A 1 101 ? -17.682 10.486 10.070 1.00 95.94 101 LEU A CA 1
ATOM 794 C C . LEU A 1 101 ? -18.737 10.332 11.174 1.00 95.94 101 LEU A C 1
ATOM 796 O O . LEU A 1 101 ? -19.068 11.300 11.854 1.00 95.94 101 LEU A O 1
ATOM 800 N N . GLN A 1 102 ? -19.284 9.128 11.335 1.00 96.19 102 GLN A N 1
ATOM 801 C CA . GLN A 1 102 ? -20.359 8.852 12.283 1.00 96.19 102 GLN A CA 1
ATOM 802 C C . GLN A 1 102 ? -19.855 8.623 13.714 1.00 96.19 102 GLN A C 1
ATOM 804 O O . GLN A 1 102 ? -20.565 8.953 14.668 1.00 96.19 102 GLN A O 1
ATOM 809 N N . TYR A 1 103 ? -18.662 8.044 13.878 1.00 93.38 103 TYR A N 1
ATOM 810 C CA . TYR A 1 103 ? -18.155 7.599 15.175 1.00 93.38 103 TYR A CA 1
ATOM 811 C C . TYR A 1 103 ? -16.768 8.177 15.489 1.00 93.38 103 TYR A C 1
ATOM 813 O O . TYR A 1 103 ? -15.785 7.849 14.824 1.00 93.38 103 TYR A O 1
ATOM 821 N N . ASP A 1 104 ? -16.687 8.952 16.578 1.00 92.25 104 ASP A N 1
ATOM 822 C CA . ASP A 1 104 ? -15.426 9.392 17.194 1.00 92.25 104 ASP A CA 1
ATOM 823 C C . ASP A 1 104 ? -14.838 8.248 18.033 1.00 92.25 104 ASP A C 1
ATOM 825 O O . ASP A 1 104 ? -15.391 7.867 19.075 1.00 92.25 104 ASP A O 1
ATOM 829 N N . LEU A 1 105 ? -13.731 7.665 17.569 1.00 92.19 105 LEU A N 1
ATOM 830 C CA . LEU A 1 105 ? -13.041 6.588 18.270 1.00 92.19 105 LEU A CA 1
ATOM 831 C C . LEU A 1 105 ? -11.785 7.136 18.945 1.00 92.19 105 LEU A C 1
ATOM 833 O O . LEU A 1 105 ? -11.025 7.906 18.371 1.00 92.19 105 LEU A O 1
ATOM 837 N N . MET A 1 106 ? -11.469 6.650 20.150 1.00 90.62 106 MET A N 1
ATOM 838 C CA . MET A 1 106 ? -10.248 7.068 20.859 1.00 90.62 106 MET A CA 1
ATOM 839 C C . MET A 1 106 ? -8.968 6.862 20.026 1.00 90.62 106 MET A C 1
ATOM 841 O O . MET A 1 106 ? -8.008 7.618 20.177 1.00 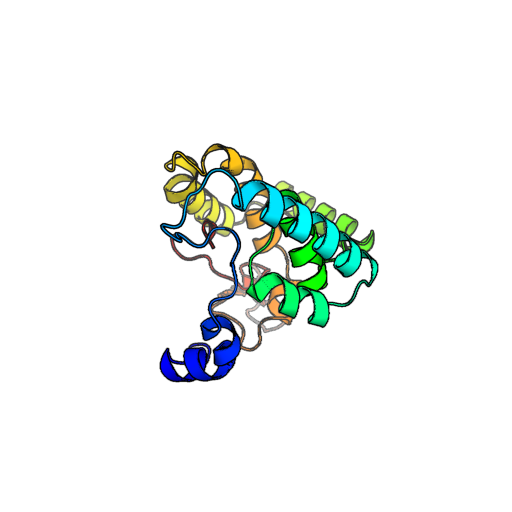90.62 106 MET A O 1
ATOM 845 N N . ILE A 1 107 ? -8.965 5.867 19.132 1.00 92.50 107 ILE A N 1
ATOM 846 C CA . ILE A 1 107 ? -7.840 5.581 18.241 1.00 92.50 107 ILE A CA 1
ATOM 847 C C . ILE A 1 107 ? -7.538 6.731 17.274 1.00 92.50 107 ILE A C 1
ATOM 849 O O . ILE A 1 107 ? -6.385 6.907 16.890 1.00 92.50 107 ILE A O 1
ATOM 853 N N . ASP A 1 108 ? -8.529 7.559 16.946 1.00 95.06 108 ASP A N 1
ATOM 854 C CA . ASP A 1 108 ? -8.375 8.693 16.030 1.00 95.06 108 ASP A CA 1
ATOM 855 C C . ASP A 1 108 ? -7.417 9.714 16.594 1.00 95.06 108 ASP A C 1
ATOM 857 O O . ASP A 1 108 ? -6.524 10.182 15.905 1.00 95.06 108 ASP A O 1
ATOM 861 N N . LYS A 1 109 ? -7.533 9.990 17.893 1.00 94.31 109 LYS A N 1
ATOM 862 C CA . LYS A 1 109 ? -6.651 10.925 18.595 1.00 94.31 109 LYS A CA 1
ATOM 863 C C . LYS A 1 109 ? -5.207 10.431 18.594 1.00 94.31 109 LYS A C 1
ATOM 865 O O . LYS A 1 109 ? -4.289 11.243 18.528 1.00 94.31 109 LYS A O 1
ATOM 870 N N . LEU A 1 110 ? -5.004 9.113 18.657 1.00 93.81 110 LEU A N 1
ATOM 871 C CA . LEU A 1 110 ? -3.673 8.510 18.581 1.00 93.81 110 LEU A CA 1
ATOM 872 C C . LEU A 1 110 ? -3.100 8.607 17.166 1.00 93.81 110 LEU A C 1
ATOM 874 O O . LEU A 1 110 ? -1.963 9.042 17.019 1.00 93.81 110 LEU A O 1
ATOM 878 N N . ILE A 1 111 ? -3.897 8.278 16.146 1.00 95.19 111 ILE A N 1
ATOM 879 C CA . ILE A 1 111 ? -3.511 8.414 14.734 1.00 95.19 111 ILE A CA 1
ATOM 880 C C . ILE A 1 111 ? -3.186 9.873 14.413 1.00 95.19 111 ILE A C 1
ATOM 882 O O . ILE A 1 111 ? -2.133 10.155 13.852 1.00 95.19 111 ILE A O 1
ATOM 886 N N . ILE A 1 112 ? -4.044 10.805 14.832 1.00 94.81 112 ILE A N 1
ATOM 887 C CA . ILE A 1 112 ? -3.861 12.228 14.561 1.00 94.81 112 ILE A CA 1
ATOM 888 C C . ILE A 1 112 ? -2.598 12.763 15.210 1.00 94.81 112 ILE A C 1
ATOM 890 O O . ILE A 1 112 ? -1.831 13.500 14.594 1.00 94.81 112 ILE A O 1
ATOM 894 N N . LYS A 1 113 ? -2.355 12.378 16.460 1.00 94.38 113 LYS A N 1
ATOM 895 C CA . LYS A 1 113 ? -1.124 12.755 17.140 1.00 94.38 113 LYS A CA 1
ATOM 896 C C . LYS A 1 113 ? 0.105 12.184 16.430 1.00 94.38 113 LYS A C 1
ATOM 898 O O . LYS A 1 113 ? 1.109 12.881 16.351 1.00 94.38 113 LYS A O 1
ATOM 903 N N . ASP A 1 114 ? 0.042 10.949 15.940 1.00 94.12 114 ASP A N 1
ATOM 904 C CA . ASP A 1 114 ? 1.176 10.328 15.256 1.00 94.12 114 ASP A CA 1
ATOM 905 C C . ASP A 1 114 ? 1.502 11.025 13.931 1.00 94.12 114 ASP A C 1
ATOM 907 O O . ASP A 1 114 ? 2.659 11.377 13.715 1.00 94.12 114 ASP A O 1
ATOM 911 N N . ILE A 1 115 ? 0.491 11.317 13.105 1.00 94.69 115 ILE A N 1
ATOM 912 C CA . ILE A 1 115 ? 0.657 12.046 11.833 1.00 94.69 115 ILE A CA 1
ATOM 913 C C . ILE A 1 115 ? 1.280 13.421 12.088 1.00 94.69 115 ILE A C 1
ATOM 915 O O . ILE A 1 115 ? 2.311 13.748 11.505 1.00 94.69 115 ILE A O 1
ATOM 919 N N . ASN A 1 116 ? 0.729 14.170 13.047 1.00 93.38 116 ASN A N 1
ATOM 920 C CA . ASN A 1 116 ? 1.242 15.490 13.415 1.00 93.38 116 ASN A CA 1
ATOM 921 C C . ASN A 1 116 ? 2.690 15.467 13.910 1.00 93.38 116 ASN A C 1
ATOM 923 O O . ASN A 1 116 ? 3.428 16.424 13.700 1.00 93.38 116 ASN A O 1
ATOM 927 N N . LEU A 1 117 ? 3.101 14.411 14.616 1.00 91.75 117 LEU A N 1
ATOM 928 C CA . LEU A 1 117 ? 4.468 14.286 15.125 1.00 91.75 117 LEU A CA 1
ATOM 929 C C . LEU A 1 117 ? 5.458 13.806 14.063 1.00 91.75 117 LEU A C 1
ATOM 931 O O . LEU A 1 117 ? 6.656 14.019 14.241 1.00 91.75 117 LEU A O 1
ATOM 935 N N . THR A 1 118 ? 4.977 13.159 13.004 1.00 90.31 118 THR A N 1
ATOM 936 C CA . THR A 1 118 ? 5.812 12.507 11.994 1.00 90.31 118 THR A CA 1
ATOM 937 C C . THR A 1 118 ? 5.692 13.216 10.652 1.00 90.31 118 THR A C 1
ATOM 939 O O . THR A 1 118 ? 6.510 14.082 10.358 1.00 90.31 118 THR A O 1
ATOM 942 N N . ALA A 1 119 ? 4.661 12.908 9.869 1.00 88.00 119 ALA A N 1
ATOM 943 C CA . ALA A 1 1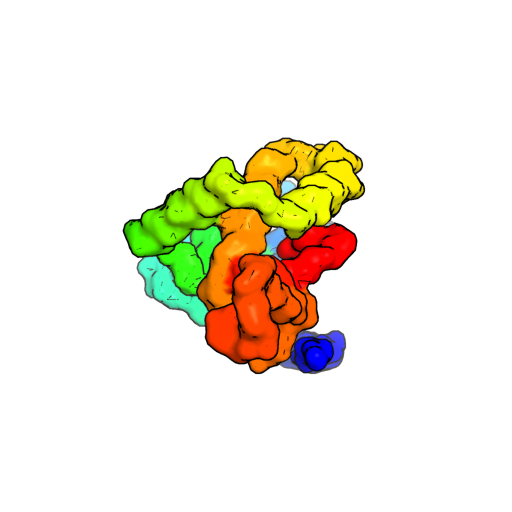19 ? 4.475 13.423 8.520 1.00 88.00 119 ALA A CA 1
ATOM 944 C C . ALA A 1 119 ? 4.332 14.951 8.461 1.00 88.00 119 ALA A C 1
ATOM 946 O O . ALA A 1 119 ? 4.939 15.572 7.593 1.00 88.00 119 ALA A O 1
ATOM 947 N N . SER A 1 120 ? 3.585 15.575 9.381 1.00 87.69 120 SER A N 1
ATOM 948 C CA . SER A 1 120 ? 3.347 17.030 9.330 1.00 87.69 120 SER A CA 1
ATOM 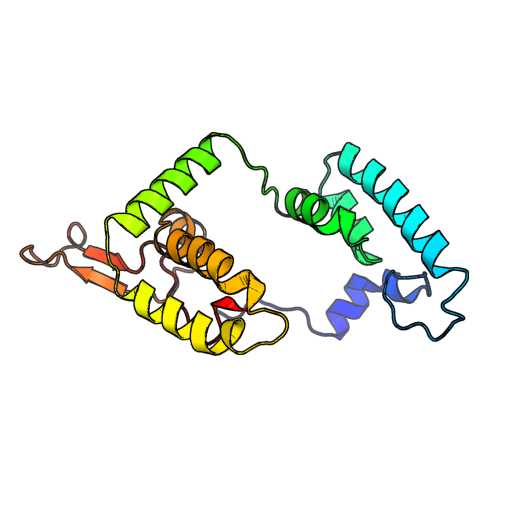949 C C . SER A 1 120 ? 4.599 17.858 9.646 1.00 87.69 120 SER A C 1
ATOM 951 O O . SER A 1 120 ? 4.687 19.014 9.240 1.00 87.69 120 SER A O 1
ATOM 953 N N . ASN A 1 121 ? 5.580 17.271 10.342 1.00 82.69 121 ASN A N 1
ATOM 954 C CA . ASN A 1 121 ? 6.861 17.915 10.657 1.00 82.69 121 ASN A CA 1
ATOM 955 C C . ASN A 1 121 ? 7.990 17.509 9.692 1.00 82.69 121 ASN A C 1
ATOM 957 O O . ASN A 1 121 ? 9.151 17.819 9.962 1.00 82.69 121 ASN A O 1
ATOM 961 N N . ASP A 1 122 ? 7.676 16.800 8.605 1.00 88.75 122 ASP A N 1
ATOM 962 C CA . ASP A 1 122 ? 8.653 16.324 7.628 1.00 88.75 122 ASP A CA 1
ATOM 963 C C . ASP A 1 122 ? 8.471 17.031 6.274 1.00 88.75 122 ASP A C 1
ATOM 965 O O . ASP A 1 122 ? 7.401 16.991 5.660 1.00 88.75 122 ASP A O 1
ATOM 969 N N . ASP A 1 123 ? 9.549 17.646 5.781 1.00 88.69 123 ASP A N 1
ATOM 970 C CA . ASP A 1 123 ? 9.566 18.443 4.547 1.00 88.69 123 ASP A CA 1
ATOM 971 C C . ASP A 1 123 ? 9.161 17.650 3.290 1.00 88.69 123 ASP A C 1
ATOM 973 O O . ASP A 1 123 ? 8.759 18.237 2.282 1.00 88.69 123 ASP A O 1
ATOM 977 N N . GLN A 1 124 ? 9.279 16.321 3.314 1.00 86.31 124 GLN A N 1
ATOM 978 C CA . GLN A 1 124 ? 8.909 15.451 2.198 1.00 86.31 124 GLN A CA 1
ATOM 979 C C . GLN A 1 124 ? 7.480 14.923 2.318 1.00 86.31 124 GLN A C 1
ATOM 981 O O . GLN A 1 124 ? 6.859 14.638 1.289 1.00 86.31 124 GLN A O 1
ATOM 986 N N . TYR A 1 125 ? 6.964 14.781 3.541 1.00 86.06 125 TYR A N 1
ATOM 987 C CA . TYR A 1 125 ? 5.700 14.089 3.794 1.00 86.06 125 TYR A CA 1
ATOM 988 C C . TYR A 1 125 ? 4.525 14.996 4.159 1.00 86.06 125 TYR A C 1
ATOM 990 O O . TYR A 1 125 ? 3.386 14.542 4.023 1.00 86.06 125 TYR A O 1
ATOM 998 N N . PHE A 1 126 ? 4.749 16.265 4.519 1.00 89.50 126 PHE A N 1
ATOM 999 C CA . PHE A 1 126 ? 3.669 17.167 4.949 1.00 89.50 126 PHE A CA 1
ATOM 1000 C C . PHE A 1 126 ? 2.528 17.287 3.921 1.00 89.50 126 PHE A C 1
ATOM 1002 O O . PHE A 1 126 ? 1.359 17.376 4.280 1.00 89.50 126 PHE A O 1
ATOM 1009 N N . VAL A 1 127 ? 2.843 17.212 2.622 1.00 92.75 127 VAL A N 1
ATOM 1010 C CA . VAL A 1 127 ? 1.847 17.281 1.536 1.00 92.75 127 VAL A CA 1
ATOM 1011 C C . VAL A 1 127 ? 0.879 16.091 1.505 1.00 92.75 127 VAL A C 1
ATOM 1013 O O . VAL A 1 127 ? -0.142 16.155 0.823 1.00 92.75 127 VAL A O 1
ATOM 1016 N N . PHE A 1 128 ? 1.196 14.998 2.203 1.00 91.88 128 PHE A N 1
ATOM 1017 C CA . PHE A 1 128 ? 0.387 13.777 2.246 1.00 91.88 128 PHE A CA 1
ATOM 1018 C C . PHE A 1 128 ? -0.428 13.636 3.531 1.00 91.88 128 PHE A C 1
ATOM 1020 O O . PHE A 1 128 ? -1.118 12.630 3.689 1.00 91.88 128 PHE A O 1
ATOM 1027 N N . GLU A 1 129 ? -0.386 14.620 4.429 1.00 92.75 129 GLU A N 1
ATOM 1028 C CA . GLU A 1 129 ? -1.083 14.590 5.717 1.00 92.75 129 GLU A CA 1
ATOM 1029 C C . GLU A 1 129 ? -2.573 14.210 5.576 1.00 92.75 129 GLU A C 1
ATOM 1031 O O . GLU A 1 129 ? -3.032 13.242 6.187 1.00 92.75 129 GLU A O 1
ATOM 1036 N N . ASP A 1 130 ? -3.309 14.877 4.683 1.00 93.44 130 ASP A N 1
ATOM 1037 C CA . ASP A 1 130 ? -4.730 14.591 4.435 1.00 93.44 130 ASP A CA 1
ATOM 1038 C C . ASP A 1 130 ? -4.980 13.165 3.929 1.00 93.44 130 ASP A C 1
ATOM 1040 O O . ASP A 1 130 ? -5.994 12.539 4.255 1.00 93.44 130 ASP A O 1
ATOM 1044 N N . VAL A 1 131 ? -4.056 12.634 3.125 1.00 94.44 131 VAL A N 1
ATOM 1045 C CA . VAL A 1 131 ? -4.143 11.267 2.598 1.00 94.44 131 VAL A CA 1
ATOM 1046 C C . VAL A 1 131 ? -3.900 10.263 3.720 1.00 94.44 131 VAL A C 1
ATOM 1048 O O . VAL A 1 131 ? -4.640 9.283 3.833 1.00 94.44 131 VAL A O 1
ATOM 1051 N N . LEU A 1 132 ? -2.918 10.523 4.586 1.00 94.44 132 LEU A N 1
ATOM 1052 C CA . LEU A 1 132 ? -2.636 9.690 5.752 1.00 94.44 132 LEU A CA 1
ATOM 1053 C C . LEU A 1 132 ? -3.836 9.659 6.701 1.00 94.44 132 LEU A C 1
ATOM 1055 O O . LEU A 1 132 ? -4.249 8.575 7.109 1.00 94.44 132 LEU A O 1
ATOM 1059 N N . TYR A 1 133 ? -4.475 10.797 6.979 1.00 94.69 133 TYR A N 1
ATOM 1060 C CA . TYR A 1 133 ? -5.707 10.828 7.773 1.00 94.69 133 TYR A CA 1
ATOM 1061 C C . TYR A 1 133 ? -6.792 9.920 7.188 1.00 94.69 133 TYR A C 1
ATOM 1063 O O . TYR A 1 133 ? -7.347 9.076 7.897 1.00 94.69 133 TYR A O 1
ATOM 1071 N N . GLN A 1 134 ? -7.072 10.056 5.891 1.00 94.38 134 GLN A N 1
ATOM 1072 C CA . GLN A 1 134 ? -8.114 9.278 5.218 1.00 94.38 134 GLN A CA 1
ATOM 1073 C C . GLN A 1 134 ? -7.832 7.773 5.260 1.00 94.38 134 GLN A C 1
ATOM 1075 O O . GLN A 1 134 ? -8.728 6.987 5.580 1.00 94.38 134 GLN A O 1
ATOM 1080 N N . VAL A 1 135 ? -6.593 7.371 4.968 1.00 95.12 135 VAL A N 1
ATOM 1081 C CA . VAL A 1 135 ? -6.196 5.959 4.930 1.00 95.12 135 VAL A CA 1
ATOM 1082 C C . VAL A 1 135 ? -6.175 5.362 6.335 1.00 95.12 135 VAL A C 1
ATOM 1084 O O . VAL A 1 135 ? -6.823 4.343 6.570 1.00 95.12 135 VAL A O 1
ATOM 1087 N N . MET A 1 136 ? -5.492 6.004 7.283 1.00 95.44 136 MET A N 1
ATOM 1088 C CA . MET A 1 136 ? -5.270 5.450 8.621 1.00 95.44 136 MET A CA 1
ATOM 1089 C C . MET A 1 136 ? -6.556 5.380 9.443 1.00 95.44 136 MET A C 1
ATOM 1091 O O . MET A 1 136 ? -6.774 4.410 10.174 1.00 95.44 136 MET A O 1
ATOM 1095 N N . MET A 1 137 ? -7.437 6.376 9.306 1.00 95.69 137 MET A N 1
ATOM 1096 C CA . MET A 1 137 ? -8.732 6.333 9.977 1.00 95.69 137 MET A CA 1
ATOM 1097 C C . MET A 1 137 ? -9.605 5.213 9.416 1.00 95.69 137 MET A C 1
ATOM 1099 O O . MET A 1 137 ? -10.122 4.425 10.203 1.00 95.69 137 MET A O 1
ATOM 1103 N N . CYS A 1 138 ? -9.729 5.072 8.093 1.00 96.88 138 CYS A N 1
ATOM 1104 C CA . CYS A 1 138 ? -10.507 3.974 7.510 1.00 96.88 138 CYS A CA 1
ATOM 1105 C C . CYS A 1 138 ? -9.915 2.605 7.873 1.00 96.88 138 CYS A C 1
ATOM 1107 O O . CYS A 1 138 ? -10.660 1.715 8.280 1.00 96.88 138 CYS A O 1
ATOM 1109 N N . PHE A 1 139 ? -8.585 2.473 7.815 1.00 95.31 139 PHE A N 1
ATOM 1110 C CA . PHE A 1 139 ? -7.861 1.276 8.240 1.00 95.31 139 PHE A CA 1
ATOM 1111 C C . PHE A 1 139 ? -8.246 0.871 9.663 1.00 95.31 139 PHE A C 1
ATOM 1113 O O . PHE A 1 139 ? -8.562 -0.288 9.897 1.00 95.31 139 PHE A O 1
ATOM 1120 N N . SER A 1 140 ? -8.302 1.807 10.619 1.00 94.62 140 SER A N 1
ATOM 1121 C CA . SER A 1 140 ? -8.591 1.450 12.013 1.00 94.62 140 SER A CA 1
ATOM 1122 C C . SER A 1 140 ? -10.007 0.892 12.233 1.00 94.62 140 SER A C 1
ATOM 1124 O O . SER A 1 140 ? -10.200 0.133 13.190 1.00 94.62 140 SER A O 1
ATOM 1126 N N . ARG A 1 141 ? -10.966 1.207 11.345 1.00 94.69 141 ARG A N 1
ATOM 1127 C CA . ARG A 1 141 ? -12.363 0.720 11.380 1.00 94.69 141 ARG A CA 1
ATOM 1128 C C . ARG A 1 141 ? -12.569 -0.613 10.674 1.00 94.69 141 ARG A C 1
ATOM 1130 O O . ARG A 1 141 ? -13.614 -1.230 10.875 1.00 94.69 141 ARG A O 1
ATOM 1137 N N . ASP A 1 142 ? -11.628 -1.043 9.849 1.00 94.94 142 ASP A N 1
ATOM 1138 C CA . ASP A 1 142 ? -11.823 -2.219 9.014 1.00 94.94 142 ASP A CA 1
ATOM 1139 C C . ASP A 1 142 ? -11.617 -3.516 9.807 1.00 94.94 142 ASP A C 1
ATOM 1141 O O . ASP A 1 142 ? -10.496 -3.973 10.024 1.00 94.94 142 ASP A O 1
ATOM 1145 N N . SER A 1 143 ? -12.722 -4.142 10.213 1.00 91.94 143 SER A N 1
ATOM 1146 C CA . SER A 1 143 ? -12.709 -5.419 10.932 1.00 91.94 143 SER A CA 1
ATOM 1147 C C . SER A 1 143 ? -12.227 -6.617 10.106 1.00 91.94 143 SER A C 1
ATOM 1149 O O . SER A 1 143 ? -11.923 -7.665 10.683 1.00 91.94 143 SER A O 1
ATOM 1151 N N . ASP A 1 144 ? -12.155 -6.506 8.775 1.00 91.06 144 ASP A N 1
ATOM 1152 C CA . ASP A 1 144 ? -11.654 -7.595 7.930 1.00 91.06 144 ASP A CA 1
ATOM 1153 C C . ASP A 1 144 ? -10.140 -7.773 8.081 1.00 91.06 144 ASP A C 1
ATOM 1155 O O . ASP A 1 144 ? -9.641 -8.893 7.949 1.00 91.06 144 ASP A O 1
ATOM 1159 N N . ILE A 1 145 ? -9.421 -6.716 8.472 1.00 89.62 145 ILE A N 1
ATOM 1160 C CA . ILE A 1 145 ? -7.981 -6.762 8.757 1.00 89.62 145 ILE A CA 1
ATOM 1161 C C . ILE A 1 145 ? -7.686 -7.772 9.865 1.00 89.62 145 ILE A C 1
ATOM 1163 O O . ILE A 1 145 ? -6.800 -8.615 9.719 1.00 89.62 145 ILE A O 1
ATOM 1167 N N . LEU A 1 146 ? -8.482 -7.766 10.938 1.00 86.50 146 LEU A N 1
ATOM 1168 C CA . LEU A 1 146 ? -8.324 -8.697 12.055 1.00 86.50 146 LEU A CA 1
ATOM 1169 C C . LEU A 1 146 ? -8.403 -10.165 11.607 1.00 86.50 146 LEU A C 1
ATOM 1171 O O . LEU A 1 146 ? -7.682 -11.009 12.139 1.00 86.50 146 LEU A O 1
ATOM 1175 N N . LYS A 1 147 ? -9.239 -10.472 10.607 1.00 86.19 147 LYS A N 1
ATOM 1176 C CA . LYS A 1 147 ? -9.416 -11.836 10.077 1.00 86.19 147 LYS A CA 1
ATOM 1177 C C . LYS A 1 147 ? -8.171 -12.345 9.349 1.00 86.19 147 LYS A C 1
ATOM 1179 O O . LYS A 1 147 ? -7.984 -13.554 9.245 1.00 86.19 147 LYS A O 1
ATOM 1184 N N . GLN A 1 148 ? -7.334 -11.439 8.843 1.00 82.81 148 GLN A N 1
ATOM 1185 C CA . GLN A 1 148 ? -6.112 -11.773 8.107 1.00 82.81 148 GLN A CA 1
ATOM 1186 C C . GLN A 1 148 ? -4.873 -11.848 9.005 1.00 82.81 148 GLN A C 1
ATOM 1188 O O . GLN A 1 148 ? -3.812 -12.289 8.559 1.00 82.81 148 GLN A O 1
ATOM 1193 N N . LEU A 1 149 ? -4.981 -11.433 10.270 1.00 77.62 149 LEU A N 1
ATOM 1194 C CA . LEU A 1 149 ? -3.850 -11.402 11.185 1.00 77.62 149 LEU A CA 1
ATOM 1195 C C . LEU A 1 149 ? -3.626 -12.795 11.795 1.00 77.62 149 LEU A C 1
ATOM 1197 O O . LEU A 1 149 ? -4.444 -13.254 12.593 1.00 77.62 149 LEU A O 1
ATOM 1201 N N . PRO A 1 150 ? -2.493 -13.461 11.500 1.00 69.25 150 PRO A N 1
ATOM 1202 C CA . PRO A 1 150 ? -2.286 -14.869 11.848 1.00 69.25 150 PRO A CA 1
ATOM 1203 C C . PRO A 1 150 ? -2.210 -15.128 13.356 1.00 69.25 150 PRO A C 1
ATOM 1205 O O . PRO A 1 150 ? -2.402 -16.257 13.788 1.00 69.25 150 PRO A O 1
ATOM 1208 N N . ASN A 1 151 ? -1.914 -14.096 14.153 1.00 67.25 151 ASN A N 1
ATOM 1209 C CA . ASN A 1 151 ? -1.661 -14.229 15.585 1.00 67.25 151 ASN A CA 1
ATOM 1210 C C . ASN A 1 151 ? -2.527 -13.324 16.460 1.00 67.25 151 ASN A C 1
ATOM 1212 O O . ASN A 1 151 ? -2.223 -13.273 17.643 1.00 67.25 151 ASN A O 1
ATOM 1216 N N . GLN A 1 152 ? -3.547 -12.640 15.910 1.00 63.88 152 GLN A N 1
ATOM 1217 C CA . GLN A 1 152 ? -4.423 -11.731 16.667 1.00 63.88 152 GLN A CA 1
ATOM 1218 C C . GLN A 1 152 ? -3.610 -10.702 17.494 1.00 63.88 152 GLN A C 1
ATOM 1220 O O . GLN A 1 152 ? -3.177 -11.010 18.603 1.00 63.88 152 GLN A O 1
ATOM 1225 N N . PRO A 1 153 ? -3.323 -9.494 16.961 1.00 61.41 153 PRO A N 1
ATOM 1226 C CA . PRO A 1 153 ? -2.446 -8.528 17.627 1.00 61.41 153 PRO A CA 1
ATOM 1227 C C . PRO A 1 153 ? -2.961 -8.171 19.022 1.00 61.41 153 PRO A C 1
ATOM 1229 O O . PRO A 1 153 ? -4.059 -8.559 19.402 1.00 61.41 153 PRO A O 1
ATOM 1232 N N . ALA A 1 154 ? -2.183 -7.394 19.777 1.00 64.06 154 ALA A N 1
ATOM 1233 C CA . ALA A 1 154 ? -2.590 -6.848 21.069 1.00 64.06 154 ALA A CA 1
ATOM 1234 C C . ALA A 1 154 ? -3.785 -5.880 20.928 1.00 64.06 154 ALA A C 1
ATOM 1236 O O . ALA A 1 154 ? -3.634 -4.684 21.131 1.00 64.06 154 ALA A O 1
ATOM 1237 N N . PHE A 1 155 ? -4.956 -6.369 20.532 1.00 74.69 155 PHE A N 1
ATOM 1238 C CA . PHE A 1 155 ? -6.207 -5.640 20.522 1.00 74.69 155 PHE A CA 1
ATOM 1239 C C . PHE A 1 155 ? -6.836 -5.676 21.908 1.00 74.69 155 PHE A C 1
ATOM 1241 O O . PHE A 1 155 ? -6.606 -6.588 22.705 1.00 74.69 155 PHE A O 1
ATOM 1248 N N . LEU A 1 156 ? -7.663 -4.681 22.195 1.00 79.19 156 LEU A N 1
ATOM 1249 C CA . LEU A 1 156 ? -8.423 -4.630 23.433 1.00 79.19 156 LEU A CA 1
ATOM 1250 C C . LEU A 1 156 ? -9.762 -5.330 23.223 1.00 79.19 156 LEU A C 1
ATOM 1252 O O . LEU A 1 156 ? -10.427 -5.116 22.214 1.00 79.19 156 LEU A O 1
ATOM 1256 N N . GLN A 1 157 ? -10.177 -6.144 24.190 1.00 83.44 157 GLN A N 1
ATOM 1257 C CA . GLN A 1 157 ? -11.567 -6.577 24.297 1.00 83.44 157 GLN A CA 1
ATOM 1258 C C . GLN A 1 157 ? -12.306 -5.593 25.200 1.00 83.44 157 GLN A C 1
ATOM 1260 O O . GLN A 1 157 ? -11.941 -5.401 26.360 1.00 83.44 157 GLN A O 1
ATOM 1265 N N . VAL A 1 158 ? -13.329 -4.944 24.658 1.00 81.12 158 VAL A N 1
ATOM 1266 C CA . VAL A 1 158 ? -14.085 -3.892 25.334 1.00 81.12 158 VAL A CA 1
ATOM 1267 C C . VAL A 1 158 ? -15.519 -4.365 25.525 1.00 81.12 158 VAL A C 1
ATOM 1269 O O . VAL A 1 158 ? -16.199 -4.719 24.564 1.00 81.12 158 VAL A O 1
ATOM 1272 N N . GLY A 1 159 ? -15.984 -4.383 26.774 1.00 79.75 159 GLY A N 1
ATOM 1273 C CA . GLY A 1 159 ? -17.366 -4.722 27.103 1.00 79.75 159 GLY A CA 1
ATOM 1274 C C . GLY A 1 159 ? -18.336 -3.599 26.732 1.00 79.75 159 GLY A C 1
ATOM 1275 O O . GLY A 1 159 ? -18.054 -2.416 26.939 1.00 79.75 159 GLY A O 1
ATOM 1276 N N . LEU A 1 160 ? -19.507 -3.964 26.215 1.00 78.81 160 LEU A N 1
ATOM 1277 C CA . LEU A 1 160 ? -20.584 -3.021 25.929 1.00 78.81 160 LEU A CA 1
ATOM 1278 C C . LEU A 1 160 ? -21.127 -2.417 27.229 1.00 78.81 160 LEU A C 1
ATOM 1280 O O . LEU A 1 160 ? -21.581 -3.124 28.132 1.00 78.81 160 LEU A O 1
ATOM 1284 N N . LYS A 1 161 ? -21.112 -1.083 27.315 1.00 77.81 161 LYS A N 1
ATOM 1285 C CA . LYS A 1 161 ? -21.599 -0.353 28.491 1.00 77.81 161 LYS A CA 1
ATOM 1286 C C . LYS A 1 161 ? -23.061 -0.717 28.778 1.00 77.81 161 LYS A C 1
ATOM 1288 O O . LYS A 1 161 ? -23.913 -0.617 27.902 1.00 77.81 161 LYS A O 1
ATOM 1293 N N . GLY A 1 162 ? -23.347 -1.109 30.021 1.00 78.38 162 GLY A N 1
ATOM 1294 C CA . GLY A 1 162 ? -24.698 -1.471 30.468 1.00 78.38 162 GLY A CA 1
ATOM 1295 C C . GLY A 1 162 ? -25.120 -2.912 30.161 1.00 78.38 162 GLY A C 1
ATOM 1296 O O . GLY A 1 162 ? -26.270 -3.258 30.416 1.00 78.38 162 GLY A O 1
ATOM 1297 N N . ARG A 1 163 ? -24.218 -3.758 29.645 1.00 79.94 163 ARG A N 1
ATOM 1298 C CA . ARG A 1 163 ? -24.462 -5.191 29.425 1.00 79.94 163 ARG A CA 1
ATOM 1299 C C . ARG A 1 163 ? -23.542 -6.063 30.286 1.00 79.94 163 ARG A C 1
ATOM 1301 O O . ARG A 1 163 ? -22.450 -5.620 30.647 1.00 79.94 163 ARG A O 1
ATOM 1308 N N . PRO A 1 164 ? -23.962 -7.294 30.635 1.00 77.44 164 PRO A N 1
ATOM 1309 C CA . PRO A 1 164 ? -23.114 -8.217 31.381 1.00 77.44 164 PRO A CA 1
ATOM 1310 C C . PRO A 1 164 ? -21.880 -8.591 30.556 1.00 77.44 164 PRO A C 1
ATOM 1312 O O . PRO A 1 164 ? -21.992 -8.881 29.362 1.00 77.44 164 PRO A O 1
ATOM 1315 N N . ASN A 1 165 ? -20.711 -8.603 31.204 1.00 73.38 165 ASN A N 1
ATOM 1316 C CA . ASN A 1 165 ? -19.431 -8.911 30.570 1.00 73.38 165 ASN A CA 1
ATOM 1317 C C . ASN A 1 165 ? -19.372 -10.402 30.198 1.00 73.38 165 ASN A C 1
ATOM 1319 O O . ASN A 1 165 ? -18.978 -11.257 30.986 1.00 73.38 165 ASN A O 1
ATOM 1323 N N . THR A 1 166 ? -19.864 -10.695 29.004 1.00 81.31 166 THR A N 1
ATOM 1324 C CA . THR A 1 166 ? -20.029 -12.018 28.400 1.00 81.31 166 THR A CA 1
ATOM 1325 C C . THR A 1 166 ? -19.406 -11.954 27.013 1.00 81.31 166 THR A C 1
ATOM 1327 O O . THR A 1 166 ? -19.348 -10.870 26.434 1.00 81.31 166 THR A O 1
ATOM 1330 N N . ALA A 1 167 ? -18.965 -13.088 26.465 1.00 74.81 167 ALA A N 1
ATOM 1331 C CA . ALA A 1 167 ? -18.282 -13.121 25.167 1.00 74.81 167 ALA A CA 1
ATOM 1332 C C . ALA A 1 167 ? -19.103 -12.471 24.030 1.00 74.81 167 ALA A C 1
ATOM 1334 O O . ALA A 1 167 ? -18.544 -11.859 23.126 1.00 74.81 167 ALA A O 1
ATOM 1335 N N . GLU A 1 168 ? -20.435 -12.541 24.108 1.00 78.19 168 GLU A N 1
ATOM 1336 C CA . GLU A 1 168 ? -21.364 -11.923 23.148 1.00 78.19 168 GLU A CA 1
ATOM 1337 C C . GLU A 1 168 ? -21.473 -10.394 23.283 1.00 78.19 168 GLU A C 1
ATOM 1339 O O . GLU A 1 168 ? -21.909 -9.711 22.360 1.00 78.19 168 GLU A O 1
ATOM 1344 N N . ASN A 1 169 ? -21.085 -9.844 24.435 1.00 80.88 169 ASN A N 1
ATOM 1345 C CA . ASN A 1 169 ? -21.144 -8.415 24.743 1.00 80.88 169 ASN A CA 1
ATOM 1346 C C . ASN A 1 169 ? -19.755 -7.764 24.791 1.00 80.88 169 ASN A C 1
ATOM 1348 O O . ASN A 1 169 ? -19.631 -6.627 25.249 1.00 80.88 169 ASN A O 1
ATOM 1352 N N . THR A 1 170 ? -18.721 -8.466 24.330 1.00 81.88 170 THR A N 1
ATOM 1353 C CA . THR A 1 170 ? -17.359 -7.947 24.181 1.00 81.88 170 THR A CA 1
ATOM 1354 C C . THR A 1 170 ? -17.034 -7.711 22.713 1.00 81.88 170 THR A C 1
ATOM 1356 O O . THR A 1 170 ? -17.277 -8.575 21.874 1.00 81.88 170 THR A O 1
ATOM 1359 N N . LEU A 1 171 ? -16.459 -6.551 22.405 1.00 85.81 171 LEU A N 1
ATOM 1360 C CA . LEU A 1 171 ? -16.027 -6.163 21.064 1.00 85.81 171 LEU A CA 1
ATOM 1361 C C . LEU A 1 171 ? -14.513 -5.987 21.011 1.00 85.81 171 LEU A C 1
ATOM 1363 O O . LEU A 1 171 ? -13.886 -5.639 22.009 1.00 85.81 171 LEU A O 1
ATOM 1367 N N . VAL A 1 172 ? -13.930 -6.190 19.832 1.00 88.31 172 VAL A N 1
ATOM 1368 C CA . VAL A 1 172 ? -12.514 -5.905 19.589 1.00 88.31 172 VAL A CA 1
ATOM 1369 C C . VAL A 1 172 ? -12.324 -4.417 19.288 1.00 88.31 172 VAL A C 1
ATOM 1371 O O . VAL A 1 172 ? -13.080 -3.834 18.510 1.00 88.31 172 VAL A O 1
ATOM 1374 N N . PHE A 1 173 ? -11.319 -3.804 19.912 1.00 89.06 173 PHE A N 1
ATOM 1375 C CA . PHE A 1 173 ? -10.974 -2.398 19.739 1.00 89.06 173 PHE A CA 1
ATOM 1376 C C . PHE A 1 173 ? -9.457 -2.194 19.551 1.00 89.06 173 PHE A C 1
ATOM 1378 O O . PHE A 1 173 ? -8.674 -2.683 20.372 1.00 89.06 173 PHE A O 1
ATOM 1385 N N . PRO A 1 174 ? -9.022 -1.418 18.539 1.00 92.00 174 PRO A N 1
ATOM 1386 C CA . PRO A 1 174 ? -9.820 -0.873 17.430 1.00 92.00 174 PRO A CA 1
ATOM 1387 C C . PRO A 1 174 ? -10.472 -1.983 16.588 1.00 92.00 174 PRO A C 1
ATOM 1389 O O . PRO A 1 174 ? -10.017 -3.121 16.678 1.00 92.00 174 PRO A O 1
ATOM 1392 N N . PRO A 1 175 ? -11.502 -1.695 15.769 1.00 92.44 175 PRO A N 1
ATOM 1393 C CA . PRO A 1 175 ? -12.144 -2.715 14.933 1.00 92.44 175 PRO A CA 1
ATOM 1394 C C . PRO A 1 175 ? -11.170 -3.528 14.065 1.00 92.44 175 PRO A C 1
ATOM 1396 O O . PRO A 1 175 ? -11.323 -4.741 13.956 1.00 92.44 175 PRO A O 1
ATOM 1399 N N . SER A 1 176 ? -10.122 -2.890 13.532 1.00 91.94 176 SER A N 1
ATOM 1400 C CA . SER A 1 176 ? -9.027 -3.560 12.802 1.00 91.94 176 SER A CA 1
ATOM 1401 C C . SER A 1 176 ? -8.177 -4.525 13.619 1.00 91.94 176 SER A C 1
ATOM 1403 O O . SER A 1 176 ? -7.419 -5.319 13.063 1.00 91.94 176 SER A O 1
ATOM 1405 N N . GLY A 1 177 ? -8.264 -4.447 14.944 1.00 89.62 177 GLY A N 1
ATOM 1406 C CA . GLY A 1 177 ? -7.427 -5.192 15.869 1.00 89.62 177 GLY A CA 1
ATOM 1407 C C . GLY A 1 177 ? -5.978 -4.711 15.939 1.00 89.62 177 GLY A C 1
ATOM 1408 O O . GLY A 1 177 ? -5.160 -5.373 16.574 1.00 89.62 177 GLY A O 1
ATOM 1409 N N . VAL A 1 178 ? -5.637 -3.579 15.315 1.00 88.31 178 VAL A N 1
ATOM 1410 C CA . VAL A 1 178 ? -4.277 -3.025 15.314 1.00 88.31 178 VAL A CA 1
ATOM 1411 C C . VAL A 1 178 ? -4.226 -1.777 16.188 1.00 88.31 178 VAL A C 1
ATOM 1413 O O . VAL A 1 178 ? -4.876 -0.776 15.896 1.00 88.31 178 VAL A O 1
ATOM 1416 N N . ILE A 1 179 ? -3.427 -1.823 17.257 1.00 87.50 179 ILE A N 1
ATOM 1417 C CA . ILE A 1 179 ? -3.103 -0.637 18.055 1.00 87.50 179 ILE A CA 1
ATOM 1418 C C . ILE A 1 179 ? -1.864 0.032 17.436 1.00 87.50 179 ILE A C 1
ATOM 1420 O O . ILE A 1 179 ? -0.809 -0.606 17.385 1.00 87.50 179 ILE A O 1
ATOM 1424 N N . PRO A 1 180 ? -1.964 1.288 16.966 1.00 86.31 180 PRO A N 1
ATOM 1425 C CA . PRO A 1 180 ? -0.844 2.010 16.390 1.00 86.31 180 PRO A CA 1
ATOM 1426 C C . PRO A 1 180 ? 0.202 2.309 17.468 1.00 86.31 180 PRO A C 1
ATOM 1428 O O . PRO A 1 180 ? -0.123 2.667 18.602 1.00 86.31 180 PRO A O 1
ATOM 1431 N N . PHE A 1 181 ? 1.470 2.172 17.095 1.00 86.50 181 PHE A N 1
ATOM 1432 C CA . PHE A 1 181 ? 2.621 2.628 17.870 1.00 86.50 181 PHE A CA 1
ATOM 1433 C C . PHE A 1 181 ? 3.156 3.938 17.274 1.00 86.50 181 PHE A C 1
ATOM 1435 O O . PHE A 1 181 ? 2.698 4.387 16.228 1.00 86.50 181 PHE A O 1
ATOM 1442 N N . HIS A 1 182 ? 4.116 4.576 17.940 1.00 88.12 182 HIS A N 1
ATOM 1443 C CA . HIS A 1 182 ? 4.702 5.808 17.418 1.00 88.12 182 HIS A CA 1
ATOM 1444 C C . HIS A 1 182 ? 5.450 5.569 16.097 1.00 88.12 182 HIS A C 1
ATOM 1446 O O . HIS A 1 182 ? 6.286 4.669 16.015 1.00 88.12 182 HIS A O 1
ATOM 1452 N N . GLY A 1 183 ? 5.173 6.386 15.085 1.00 86.69 183 GLY A N 1
ATOM 1453 C CA . GLY A 1 183 ? 5.714 6.238 13.740 1.00 86.69 183 GLY A CA 1
ATOM 1454 C C . GLY A 1 183 ? 4.954 5.235 12.885 1.00 86.69 183 GLY A C 1
ATOM 1455 O O . GLY A 1 183 ? 5.393 4.963 11.773 1.00 86.69 183 GLY A O 1
ATOM 1456 N N . PHE A 1 184 ? 3.835 4.682 13.366 1.00 87.06 184 PHE A N 1
ATOM 1457 C CA . PHE A 1 184 ? 3.035 3.717 12.612 1.00 87.06 184 PHE A CA 1
ATOM 1458 C C . PHE A 1 184 ? 2.567 4.278 11.268 1.00 87.06 184 PHE A C 1
ATOM 1460 O O . PHE A 1 184 ? 2.524 3.543 10.291 1.00 87.06 184 PHE A O 1
ATOM 1467 N N . THR A 1 185 ? 2.274 5.576 11.203 1.00 85.56 185 THR A N 1
ATOM 1468 C CA . THR A 1 185 ? 1.811 6.244 9.975 1.00 85.56 185 THR A CA 1
ATOM 1469 C C . THR A 1 185 ? 2.885 6.443 8.901 1.00 85.56 185 THR A C 1
ATOM 1471 O O . THR A 1 185 ? 2.552 6.820 7.781 1.00 85.56 185 THR A O 1
ATOM 1474 N N . MET A 1 186 ? 4.152 6.144 9.213 1.00 82.81 186 MET A N 1
ATOM 1475 C CA . MET A 1 186 ? 5.285 6.219 8.280 1.00 82.81 186 MET A CA 1
ATOM 1476 C C . MET A 1 186 ? 5.676 4.855 7.676 1.00 82.81 186 MET A C 1
ATOM 1478 O O . MET A 1 186 ? 6.650 4.790 6.922 1.00 82.81 186 MET A O 1
ATOM 1482 N N . TYR A 1 187 ? 4.962 3.776 8.023 1.00 72.75 187 TYR A N 1
ATOM 1483 C CA . TYR A 1 187 ? 5.162 2.417 7.493 1.00 72.75 187 TYR A CA 1
ATOM 1484 C C . TYR A 1 187 ? 4.103 2.059 6.451 1.00 72.75 187 TYR A C 1
ATOM 1486 O O . TYR A 1 187 ? 4.481 1.381 5.468 1.00 72.75 187 TYR A O 1
#

Organism: Dendroctonus ponderosae (NCBI:txid77166)

Radius of gyration: 21.77 Å; chains: 1; bounding box: 55×35×54 Å

InterPro domains:
  IPR042507 TBC1 domain family member 19 [PTHR16110] (1-187)

Foldseek 3Di:
DPDPDDDPVRVCVVVVVLVPPDAAQPDPPPPDCPDVNVVVLVVLVVVLVVQLVVLALVSLVVSPSRHHRPVNVVSSVCSNVVVDDDPVNVVLLVVLVVCLVVDDDPLLVVQLVQCCVPQCPDPVRVVCSVVLSSVVSSLLQDLVLQVVDPPQEPWDWDADPPDPPDPVRTATPSSNSDRDDRCSSVD

pLDDT: mean 86.8, std 11.68, range [45.41, 97.88]

Secondary structure (DSSP, 8-state):
----PPPHHHHHHHTGGGGG----TT----S-TTTHHHHHHHHHHHHHHHHHHTT-HHHHHHHHTT---GGGHHHHHHHHHT----HHHHHHHHHHHHHHHH---HHHHHHHHHHHHTGGG-TTTGGGHHHHHHHHHHHHH-HHHHHH-TT--SPEEEEPTTS---GGGEEEESTTS-PPPTTGGG-